Protein AF-A0AAE3M972-F1 (afdb_monomer)

Sequence (191 aa):
MANTITTTNIGIKERNALKKLSSHHALRQIEFINAAIDYFKKTGINPAEEIFSPREEIAKLTKRVDQVVQFIRKNEQSKLNPLLDSLIIISKKIEEQLSEQITINQFNELLVNFNNFFSTIGNNIKNIESQQNVINKSTNTISNTLLDLNSEIKILKKMLVVMYRSHENKHAMSSGFKSEHIQEFNYLISD

Mean predicted aligned error: 16.91 Å

Foldseek 3Di:
DDPPDDDDDDDPVVVVVLVVVCVVVVHDSVRVVVVVVVVCVVVVDDPVDDDDDPVVVVVVVVVVVVVVVVVVVCCCVVPVVVVVVVVVVVVVVVVVVVVPDQDPVNVVVVVVVVVVVVVVVVVVVVVVVVVVVVVVVVVVVVVVVVVVVVLVVQLVVLVVVLVVVQVVCVVPDDDDRDPVSVVVSVVSNVD

Radius of gyration: 68.67 Å; Cα contacts (8 Å, |Δi|>4): 30; chains: 1; bounding box: 109×43×182 Å

Structure (mmCIF, N/CA/C/O backbone):
data_AF-A0AAE3M972-F1
#
_entry.id   AF-A0AAE3M972-F1
#
loop_
_atom_site.group_PDB
_atom_site.id
_atom_site.type_symbol
_atom_site.label_atom_id
_atom_site.label_alt_id
_atom_site.label_comp_id
_atom_site.label_asym_id
_atom_site.label_entity_id
_atom_site.label_seq_id
_atom_site.pdbx_PDB_ins_code
_atom_site.Cartn_x
_atom_site.Cartn_y
_atom_site.Cartn_z
_atom_site.occupancy
_atom_site.B_iso_or_equiv
_atom_site.auth_seq_id
_atom_site.auth_comp_id
_atom_site.auth_asym_id
_atom_site.auth_atom_id
_atom_site.pdbx_PDB_model_num
ATOM 1 N N . MET A 1 1 ? 43.627 -19.659 -90.417 1.00 40.50 1 MET A N 1
ATOM 2 C CA . MET A 1 1 ? 42.929 -19.219 -89.189 1.00 40.50 1 MET A CA 1
ATOM 3 C C . MET A 1 1 ? 42.567 -17.755 -89.381 1.00 40.50 1 MET A C 1
ATOM 5 O O . MET A 1 1 ? 43.468 -16.957 -89.594 1.00 40.50 1 MET A O 1
ATOM 9 N N . ALA A 1 2 ? 41.278 -17.425 -89.481 1.00 43.91 2 ALA A N 1
ATOM 10 C CA . ALA A 1 2 ? 40.834 -16.089 -89.877 1.00 43.91 2 ALA A CA 1
ATOM 11 C C . ALA A 1 2 ? 41.001 -15.087 -88.721 1.00 43.91 2 ALA A C 1
ATOM 13 O O . ALA A 1 2 ? 40.376 -15.241 -87.671 1.00 43.91 2 ALA A O 1
ATOM 14 N N . ASN A 1 3 ? 41.825 -14.054 -88.918 1.00 50.16 3 ASN A N 1
ATOM 15 C CA . ASN A 1 3 ? 41.871 -12.897 -88.025 1.00 50.16 3 ASN A CA 1
ATOM 16 C C . ASN A 1 3 ? 40.543 -12.142 -88.143 1.00 50.16 3 ASN A C 1
ATOM 18 O O . ASN A 1 3 ? 40.343 -11.352 -89.061 1.00 50.16 3 ASN A O 1
ATOM 22 N N . THR A 1 4 ? 39.626 -12.413 -87.218 1.00 61.75 4 THR A N 1
ATOM 23 C CA . THR A 1 4 ? 38.282 -11.820 -87.192 1.00 61.75 4 THR A CA 1
ATOM 24 C C . THR A 1 4 ? 38.351 -10.466 -86.485 1.00 61.75 4 THR A C 1
ATOM 26 O O . THR A 1 4 ? 37.894 -10.307 -85.358 1.00 61.75 4 THR A O 1
ATOM 29 N N . ILE A 1 5 ? 39.024 -9.497 -87.106 1.00 70.81 5 ILE A N 1
ATOM 30 C CA . ILE A 1 5 ? 39.114 -8.122 -86.601 1.00 70.81 5 ILE A CA 1
ATOM 31 C C . ILE A 1 5 ? 38.019 -7.307 -87.286 1.00 70.81 5 ILE A C 1
ATOM 33 O O . ILE A 1 5 ? 37.922 -7.303 -88.509 1.00 70.81 5 ILE A O 1
ATOM 37 N N . THR A 1 6 ? 37.197 -6.622 -86.492 1.00 75.69 6 THR A N 1
ATOM 38 C CA . THR A 1 6 ? 36.128 -5.736 -86.978 1.00 75.69 6 THR A CA 1
ATOM 39 C C . THR A 1 6 ? 36.481 -4.285 -86.656 1.00 75.69 6 THR A C 1
ATOM 41 O O . THR A 1 6 ? 37.063 -4.006 -85.608 1.00 75.69 6 THR A O 1
ATOM 44 N N . THR A 1 7 ? 36.152 -3.355 -87.553 1.00 79.69 7 THR A N 1
ATOM 45 C CA . THR A 1 7 ? 36.351 -1.913 -87.342 1.00 79.69 7 THR A CA 1
ATOM 46 C C . THR A 1 7 ? 35.054 -1.268 -86.862 1.00 79.69 7 THR A C 1
ATOM 48 O O . THR A 1 7 ? 34.016 -1.430 -87.498 1.00 79.69 7 THR A O 1
ATOM 51 N N . THR A 1 8 ? 35.129 -0.500 -85.774 1.00 80.06 8 THR A N 1
ATOM 52 C CA . THR A 1 8 ? 34.001 0.271 -85.232 1.00 80.06 8 THR A CA 1
ATOM 53 C C . THR A 1 8 ? 34.373 1.746 -85.163 1.00 80.06 8 THR A C 1
ATOM 55 O O . THR A 1 8 ? 35.486 2.095 -84.762 1.00 80.06 8 THR A O 1
ATOM 58 N N . ASN A 1 9 ? 33.434 2.619 -85.526 1.00 85.31 9 ASN A N 1
ATOM 59 C CA . ASN A 1 9 ? 33.619 4.062 -85.435 1.00 85.31 9 ASN A CA 1
ATOM 60 C C . ASN A 1 9 ? 33.421 4.530 -83.990 1.00 85.31 9 ASN A C 1
ATOM 62 O O . ASN A 1 9 ? 32.403 4.240 -83.368 1.00 85.31 9 ASN A O 1
ATOM 66 N N . ILE A 1 10 ? 34.395 5.271 -83.467 1.00 85.25 10 ILE A N 1
ATOM 67 C CA . ILE A 1 10 ? 34.373 5.854 -82.123 1.00 85.25 10 ILE A CA 1
ATOM 68 C C . ILE A 1 10 ? 34.601 7.358 -82.274 1.00 85.25 10 ILE A C 1
ATOM 70 O O . ILE A 1 10 ? 35.452 7.781 -83.062 1.00 85.25 10 ILE A O 1
ATOM 74 N N . GLY A 1 11 ? 33.851 8.167 -81.526 1.00 88.06 11 GLY A N 1
ATOM 75 C CA . GLY A 1 11 ? 34.034 9.613 -81.525 1.00 88.06 11 GLY A CA 1
ATOM 76 C C . GLY A 1 11 ? 35.411 10.031 -80.990 1.00 88.06 11 GLY A C 1
ATOM 77 O O . GLY A 1 11 ? 36.102 9.308 -80.266 1.00 88.06 11 GLY A O 1
ATOM 78 N N . ILE A 1 12 ? 35.857 11.224 -81.382 1.00 85.00 12 ILE A N 1
ATOM 79 C CA . ILE A 1 12 ? 37.213 11.710 -81.075 1.00 85.00 12 ILE A CA 1
ATOM 80 C C . ILE A 1 12 ? 37.404 11.915 -79.560 1.00 85.00 12 ILE A C 1
ATOM 82 O O . ILE A 1 12 ? 38.498 11.688 -79.035 1.00 85.00 12 ILE A O 1
ATOM 86 N N . LYS A 1 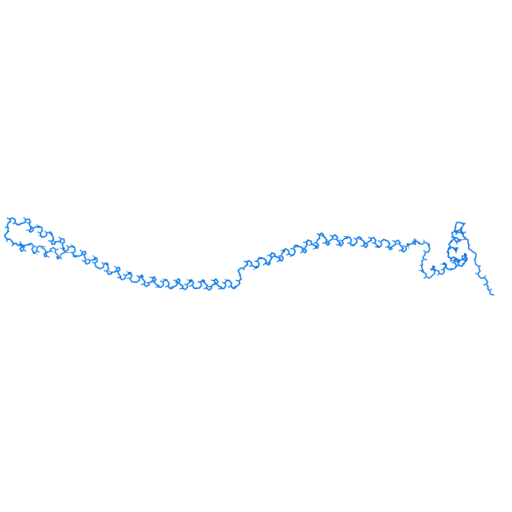13 ? 36.344 12.302 -78.837 1.00 85.56 13 LYS A N 1
ATOM 87 C CA . LYS A 1 13 ? 36.374 12.488 -77.377 1.00 85.56 13 LYS A CA 1
ATOM 88 C C . LYS A 1 13 ? 36.481 11.143 -76.656 1.00 85.56 13 LYS A C 1
ATOM 90 O O . LYS A 1 13 ? 37.306 10.975 -75.757 1.00 85.56 13 LYS A O 1
ATOM 95 N N . GLU A 1 14 ? 35.709 10.171 -77.116 1.00 86.31 14 GLU A N 1
ATOM 96 C CA . GLU A 1 14 ? 35.605 8.817 -76.584 1.00 86.31 14 GLU A CA 1
ATOM 97 C C . GLU A 1 14 ? 36.902 8.038 -76.829 1.00 86.31 14 GLU A C 1
ATOM 99 O O . GLU A 1 14 ? 37.351 7.302 -75.955 1.00 86.31 14 GLU A O 1
ATOM 104 N N . ARG A 1 15 ? 37.594 8.283 -77.951 1.00 86.94 15 ARG A N 1
ATOM 105 C CA . ARG A 1 15 ? 38.934 7.734 -78.219 1.00 86.94 15 ARG A CA 1
ATOM 106 C C . ARG A 1 15 ? 39.960 8.142 -77.155 1.00 86.94 15 ARG A C 1
ATOM 108 O O . ARG A 1 15 ? 40.769 7.317 -76.725 1.00 86.94 15 ARG A O 1
ATOM 115 N N . ASN A 1 16 ? 39.946 9.403 -76.720 1.00 89.44 16 ASN A N 1
ATOM 116 C CA . ASN A 1 16 ? 40.855 9.884 -75.676 1.00 89.44 16 ASN A CA 1
ATOM 117 C C . ASN A 1 16 ? 40.501 9.300 -74.302 1.00 89.44 16 ASN A C 1
ATOM 119 O O . ASN A 1 16 ? 41.403 8.945 -73.541 1.00 89.44 16 ASN A O 1
ATOM 123 N N . ALA A 1 17 ? 39.207 9.166 -73.999 1.00 88.19 17 ALA A N 1
ATOM 124 C CA . ALA A 1 17 ? 38.733 8.511 -72.782 1.00 88.19 17 ALA A CA 1
ATOM 125 C C . ALA A 1 17 ? 39.123 7.025 -72.752 1.00 88.19 17 ALA A C 1
ATOM 127 O O . ALA A 1 17 ? 39.695 6.568 -71.765 1.00 88.19 17 ALA A O 1
ATOM 128 N N . LEU A 1 18 ? 38.928 6.305 -73.862 1.00 89.19 18 LEU A N 1
ATOM 129 C CA . LEU A 1 18 ? 39.338 4.912 -74.024 1.00 89.19 18 LEU A CA 1
ATOM 130 C C . LEU A 1 18 ? 40.840 4.740 -73.793 1.00 89.19 18 LEU A C 1
ATOM 132 O O . LEU A 1 18 ? 41.242 3.846 -73.058 1.00 89.19 18 LEU A O 1
ATOM 136 N N . LYS A 1 19 ? 41.673 5.617 -74.369 1.00 88.81 19 LYS A N 1
ATOM 137 C CA . LYS A 1 19 ? 43.126 5.577 -74.156 1.00 88.81 19 LYS A CA 1
ATOM 138 C C . LYS A 1 19 ? 43.490 5.772 -72.680 1.00 88.81 19 LYS A C 1
ATOM 140 O O . LYS A 1 19 ? 44.359 5.069 -72.180 1.00 88.81 19 LYS A O 1
ATOM 145 N N . LYS A 1 20 ? 42.836 6.705 -71.979 1.00 91.19 20 LYS A N 1
ATOM 146 C CA . LYS A 1 20 ? 43.070 6.931 -70.542 1.00 91.19 20 LYS A CA 1
ATOM 147 C C . LYS A 1 20 ? 42.638 5.729 -69.699 1.00 91.19 20 LYS A C 1
ATOM 149 O O . LYS A 1 20 ? 43.407 5.294 -68.848 1.00 91.19 20 LYS A O 1
ATOM 154 N N . LEU A 1 21 ? 41.449 5.183 -69.954 1.00 89.38 21 LEU A N 1
ATOM 155 C CA . LEU A 1 21 ? 40.905 4.030 -69.232 1.00 89.38 21 LEU A CA 1
ATOM 156 C C . LEU A 1 21 ? 41.740 2.768 -69.466 1.00 89.38 21 LEU A C 1
ATOM 158 O O . LEU A 1 21 ? 42.109 2.095 -68.507 1.00 89.38 21 LEU A O 1
ATOM 162 N N . SER A 1 22 ? 42.119 2.490 -70.717 1.00 89.88 22 SER A N 1
ATOM 163 C CA . SER A 1 22 ? 42.960 1.336 -71.036 1.00 89.88 22 SER A CA 1
ATOM 164 C C . SER A 1 22 ? 44.328 1.452 -70.357 1.00 89.88 22 SER A C 1
ATOM 166 O O . SER A 1 22 ? 44.797 0.490 -69.758 1.00 89.88 22 SER A O 1
ATOM 168 N N . SER A 1 23 ? 44.939 2.644 -70.364 1.00 90.31 23 SER A N 1
ATOM 169 C CA . SER A 1 23 ? 46.200 2.890 -69.656 1.00 90.31 23 SER A CA 1
ATOM 170 C C . SER A 1 23 ? 46.070 2.782 -68.134 1.00 90.31 23 SER A C 1
ATOM 172 O O . SER A 1 23 ? 46.987 2.265 -67.506 1.00 90.31 23 SER A O 1
ATOM 174 N N . HIS A 1 24 ? 44.954 3.216 -67.537 1.00 91.19 24 HIS A N 1
ATOM 175 C CA . HIS A 1 24 ? 44.722 3.098 -66.091 1.00 91.19 24 HIS A CA 1
ATOM 176 C C . HIS A 1 24 ? 44.663 1.637 -65.629 1.00 91.19 24 HIS A C 1
ATOM 178 O O . HIS A 1 24 ? 45.190 1.301 -64.573 1.00 91.19 24 HIS A O 1
ATOM 184 N N . HIS A 1 25 ? 44.076 0.764 -66.449 1.00 88.12 25 HIS A N 1
ATOM 185 C CA . HIS A 1 25 ? 44.006 -0.673 -66.187 1.00 88.12 25 HIS A CA 1
ATOM 186 C C . HIS A 1 25 ? 45.185 -1.468 -66.772 1.00 88.12 25 HIS A C 1
ATOM 188 O O . HIS A 1 25 ? 45.150 -2.693 -66.745 1.00 88.12 25 HIS A O 1
ATOM 194 N N . ALA A 1 26 ? 46.220 -0.794 -67.291 1.00 89.88 26 ALA A N 1
ATOM 195 C CA . ALA A 1 26 ? 47.393 -1.409 -67.920 1.00 89.88 26 ALA A CA 1
ATOM 196 C C . ALA A 1 26 ? 47.068 -2.386 -69.077 1.00 89.88 26 ALA A C 1
ATOM 198 O O . ALA A 1 26 ? 47.771 -3.371 -69.288 1.00 89.88 26 ALA A O 1
ATOM 199 N N . LEU A 1 27 ? 46.018 -2.096 -69.853 1.00 89.31 27 LEU A N 1
ATOM 200 C CA . LEU A 1 27 ? 45.567 -2.890 -71.001 1.00 89.31 27 LEU A CA 1
ATOM 201 C C . LEU A 1 27 ? 45.750 -2.128 -72.319 1.00 89.31 27 LEU A C 1
ATOM 203 O O . LEU A 1 27 ? 45.658 -0.894 -72.374 1.00 89.31 27 LEU A O 1
ATOM 207 N N . ARG A 1 28 ? 45.947 -2.854 -73.429 1.00 88.38 28 ARG A N 1
ATOM 208 C CA . ARG A 1 28 ? 45.836 -2.253 -74.769 1.00 88.38 28 ARG A CA 1
ATOM 209 C C . ARG A 1 28 ? 44.375 -1.893 -75.042 1.00 88.38 28 ARG A C 1
ATOM 211 O O . ARG A 1 28 ? 43.463 -2.543 -74.544 1.00 88.38 28 ARG A O 1
ATOM 218 N N . GLN A 1 29 ? 44.132 -0.885 -75.879 1.00 86.81 29 GLN A N 1
ATOM 219 C CA . GLN A 1 29 ? 42.768 -0.404 -76.166 1.00 86.81 29 GLN A CA 1
ATOM 220 C C . GLN A 1 29 ? 41.830 -1.522 -76.652 1.00 86.81 29 GLN A C 1
ATOM 222 O O . GLN A 1 29 ? 40.681 -1.585 -76.232 1.00 86.81 29 GLN A O 1
ATOM 227 N N . ILE A 1 30 ? 42.341 -2.432 -77.486 1.00 86.56 30 ILE A N 1
ATOM 228 C CA . ILE A 1 30 ? 41.586 -3.584 -78.002 1.00 86.56 30 ILE A CA 1
ATOM 229 C C . ILE A 1 30 ? 41.259 -4.582 -76.880 1.00 86.56 30 ILE A C 1
ATOM 231 O O . ILE A 1 30 ? 40.137 -5.071 -76.798 1.00 86.56 30 ILE A O 1
ATOM 235 N N . GLU A 1 31 ? 42.214 -4.859 -75.990 1.00 87.62 31 GLU A N 1
ATOM 236 C CA . GLU A 1 31 ? 42.023 -5.776 -74.857 1.00 87.62 31 GLU A CA 1
ATOM 237 C C . GLU A 1 31 ? 41.010 -5.219 -73.861 1.00 87.62 31 GLU A C 1
ATOM 239 O O . GLU A 1 31 ? 40.152 -5.952 -73.382 1.00 87.62 31 GLU A O 1
ATOM 244 N N . PHE A 1 32 ? 41.064 -3.910 -73.608 1.00 90.00 32 PHE A N 1
ATOM 245 C CA . PHE A 1 32 ? 40.101 -3.223 -72.758 1.00 90.00 32 PHE A CA 1
ATOM 246 C C . PHE A 1 32 ? 38.681 -3.284 -73.338 1.00 90.00 32 PHE A C 1
ATOM 248 O O . PHE A 1 32 ? 37.744 -3.574 -72.603 1.00 90.00 32 PHE A O 1
ATOM 255 N N . ILE A 1 33 ? 38.512 -3.067 -74.651 1.00 88.44 33 ILE A N 1
ATOM 256 C CA . ILE A 1 33 ? 37.198 -3.173 -75.310 1.00 88.44 33 ILE A CA 1
ATOM 257 C C . ILE A 1 33 ? 36.654 -4.601 -75.207 1.00 88.44 33 ILE A C 1
ATOM 259 O O . ILE A 1 33 ? 35.503 -4.781 -74.820 1.00 88.44 33 ILE A O 1
ATOM 263 N N . ASN A 1 34 ? 37.469 -5.615 -75.507 1.00 88.44 34 ASN A N 1
ATOM 264 C CA . ASN A 1 34 ? 37.034 -7.011 -75.424 1.00 88.44 34 ASN A CA 1
ATOM 265 C C . ASN A 1 34 ? 36.662 -7.400 -73.986 1.00 88.44 34 ASN A C 1
ATOM 267 O O . ASN A 1 34 ? 35.613 -7.999 -73.762 1.00 88.44 34 ASN A O 1
ATOM 271 N N . ALA A 1 35 ? 37.471 -6.988 -73.005 1.00 87.44 35 ALA A N 1
ATOM 272 C CA . ALA A 1 35 ? 37.178 -7.205 -71.594 1.00 87.44 35 ALA A CA 1
ATOM 273 C C . ALA A 1 35 ? 35.904 -6.472 -71.146 1.00 87.44 35 ALA A C 1
ATOM 275 O O . ALA A 1 35 ? 35.138 -7.021 -70.360 1.00 87.44 35 ALA A O 1
ATOM 276 N N . ALA A 1 36 ? 35.642 -5.265 -71.658 1.00 88.38 36 ALA A N 1
ATOM 277 C CA . ALA A 1 36 ? 34.419 -4.519 -71.374 1.00 88.38 36 ALA A CA 1
ATOM 278 C C . ALA A 1 36 ? 33.181 -5.202 -71.976 1.00 88.38 36 ALA A C 1
ATOM 280 O O . ALA A 1 36 ? 32.165 -5.325 -71.297 1.00 88.38 36 ALA A O 1
ATOM 281 N N . ILE A 1 37 ? 33.267 -5.703 -73.213 1.00 86.31 37 ILE A N 1
ATOM 282 C CA . ILE A 1 37 ? 32.188 -6.480 -73.845 1.00 86.31 37 ILE A CA 1
ATOM 283 C C . ILE A 1 37 ? 31.880 -7.728 -73.011 1.00 86.31 37 ILE A C 1
ATOM 285 O O . ILE A 1 37 ? 30.720 -7.977 -72.681 1.00 86.31 37 ILE A O 1
ATOM 289 N N . ASP A 1 38 ? 32.909 -8.477 -72.610 1.00 87.56 38 ASP A N 1
ATOM 290 C CA . ASP A 1 38 ? 32.745 -9.646 -71.744 1.00 87.56 38 ASP A CA 1
ATOM 291 C C . ASP A 1 38 ? 32.197 -9.271 -70.363 1.00 87.56 38 ASP A C 1
ATOM 293 O O . ASP A 1 38 ? 31.378 -10.003 -69.804 1.00 87.56 38 ASP A O 1
ATOM 297 N N . TYR A 1 39 ? 32.611 -8.130 -69.810 1.00 88.94 39 TYR A N 1
ATOM 298 C CA . TYR A 1 39 ? 32.120 -7.615 -68.537 1.00 88.94 39 TYR A CA 1
ATOM 299 C C . TYR A 1 39 ? 30.626 -7.294 -68.604 1.00 88.94 39 TYR A C 1
ATOM 301 O O . TYR A 1 39 ? 29.874 -7.778 -67.761 1.00 88.94 39 TYR A O 1
ATOM 309 N N . PHE A 1 40 ? 30.161 -6.557 -69.616 1.00 86.88 40 PHE A N 1
ATOM 310 C CA . PHE A 1 40 ? 28.733 -6.259 -69.778 1.00 86.88 40 PHE A CA 1
ATOM 311 C C . PHE A 1 40 ? 27.920 -7.519 -70.082 1.00 86.88 40 PHE A C 1
ATOM 313 O O . PHE A 1 40 ? 26.840 -7.700 -69.527 1.00 86.88 40 PHE A O 1
ATOM 320 N N . LYS A 1 41 ? 28.469 -8.454 -70.869 1.00 84.31 41 LYS A N 1
ATOM 321 C CA . LYS A 1 41 ? 27.825 -9.747 -71.136 1.00 84.31 41 LYS A CA 1
ATOM 322 C C . LYS A 1 41 ? 27.666 -10.597 -69.872 1.00 84.31 41 LYS A C 1
ATOM 324 O O . LYS A 1 41 ? 26.658 -11.280 -69.728 1.00 84.31 41 LYS A O 1
ATOM 329 N N . LYS A 1 42 ? 28.650 -10.574 -68.966 1.00 86.12 42 LYS A N 1
ATOM 330 C CA . LYS A 1 42 ? 28.619 -11.330 -67.700 1.00 86.12 42 LYS A CA 1
ATOM 331 C C . LYS A 1 42 ? 27.791 -10.649 -66.615 1.00 86.12 42 LYS A C 1
ATOM 333 O O . LYS A 1 42 ? 27.140 -11.340 -65.842 1.00 86.12 42 LYS A O 1
ATOM 338 N N . THR A 1 43 ? 27.846 -9.323 -66.528 1.00 82.88 43 THR A N 1
ATOM 339 C CA . THR A 1 43 ? 27.149 -8.555 -65.483 1.00 82.88 43 THR A CA 1
ATOM 340 C C . THR A 1 43 ? 25.704 -8.229 -65.847 1.00 82.88 43 THR A C 1
ATOM 342 O O . THR A 1 43 ? 24.920 -7.932 -64.952 1.00 82.88 43 THR A O 1
ATOM 345 N N . GLY A 1 44 ? 25.337 -8.287 -67.133 1.00 78.62 44 GLY A N 1
ATOM 346 C CA . GLY A 1 44 ? 23.994 -7.952 -67.612 1.00 78.62 44 GLY A CA 1
ATOM 347 C C . GLY A 1 44 ? 23.650 -6.462 -67.507 1.00 78.62 44 GLY A C 1
ATOM 348 O O . GLY A 1 44 ? 22.496 -6.096 -67.702 1.00 78.62 44 GLY A O 1
ATOM 349 N N . ILE A 1 45 ? 24.629 -5.606 -67.189 1.00 81.50 45 ILE A N 1
ATOM 350 C CA . ILE A 1 45 ? 24.435 -4.160 -67.044 1.00 81.50 45 ILE A CA 1
ATOM 351 C C . ILE A 1 45 ? 24.277 -3.531 -68.429 1.00 81.50 45 ILE A C 1
ATOM 353 O O . ILE A 1 45 ? 25.128 -3.718 -69.302 1.00 81.50 45 ILE A O 1
ATOM 357 N N . ASN A 1 46 ? 23.217 -2.742 -68.607 1.00 80.06 46 ASN A N 1
ATOM 358 C CA . ASN A 1 46 ? 22.997 -1.955 -69.812 1.00 80.06 46 ASN A CA 1
ATOM 359 C C . ASN A 1 46 ? 23.815 -0.648 -69.749 1.00 80.06 46 ASN A C 1
ATOM 361 O O . ASN A 1 46 ? 23.518 0.211 -68.920 1.00 80.06 46 ASN A O 1
ATOM 365 N N . PRO A 1 47 ? 24.822 -0.441 -70.619 1.00 76.94 47 PRO A N 1
ATOM 366 C CA . PRO A 1 47 ? 25.644 0.770 -70.600 1.00 76.94 47 PRO A CA 1
ATOM 367 C C . PRO A 1 47 ? 24.889 2.044 -71.024 1.00 76.94 47 PRO A C 1
ATOM 369 O O . PRO A 1 47 ? 25.442 3.134 -70.900 1.00 76.94 47 PRO A O 1
ATOM 372 N N . ALA A 1 48 ? 23.663 1.922 -71.549 1.00 76.06 48 ALA A N 1
ATOM 373 C CA . ALA A 1 48 ? 22.796 3.054 -71.882 1.00 76.06 48 ALA A CA 1
ATOM 374 C C . ALA A 1 48 ? 21.893 3.503 -70.714 1.00 76.06 48 ALA A C 1
ATOM 376 O O . ALA A 1 48 ? 21.261 4.553 -70.815 1.00 76.06 48 ALA A O 1
ATOM 377 N N . GLU A 1 49 ? 21.813 2.725 -69.630 1.00 75.81 49 GLU A N 1
ATOM 378 C CA . GLU A 1 49 ? 21.050 3.069 -68.424 1.00 75.81 49 GLU A CA 1
ATOM 379 C C . GLU A 1 49 ? 21.913 3.841 -67.418 1.00 75.81 49 GLU A C 1
ATOM 381 O O . GLU A 1 49 ? 23.142 3.751 -67.419 1.00 75.81 49 GLU A O 1
ATOM 386 N N . GLU A 1 50 ? 21.268 4.625 -66.552 1.00 69.81 50 GLU A N 1
ATOM 387 C CA . GLU A 1 50 ? 21.958 5.361 -65.492 1.00 69.81 50 GLU A CA 1
ATOM 388 C C . GLU A 1 50 ? 22.623 4.376 -64.518 1.00 69.81 50 GLU A C 1
ATOM 390 O O . GLU A 1 50 ? 21.960 3.631 -63.794 1.00 69.81 50 GLU A O 1
ATOM 395 N N . ILE A 1 51 ? 23.958 4.348 -64.513 1.00 67.25 51 ILE A N 1
ATOM 396 C CA . ILE A 1 51 ? 24.726 3.459 -63.639 1.00 67.25 51 ILE A CA 1
ATOM 397 C C . ILE A 1 51 ? 24.799 4.093 -62.248 1.00 67.25 51 ILE A C 1
ATOM 399 O O . ILE A 1 51 ? 25.600 4.998 -62.005 1.00 67.25 51 ILE A O 1
ATOM 403 N N . PHE A 1 52 ? 23.995 3.589 -61.312 1.00 67.19 52 PHE A N 1
ATOM 404 C CA . PHE A 1 52 ? 24.099 3.970 -59.905 1.00 67.19 52 PHE A CA 1
ATOM 405 C C . PHE A 1 52 ? 25.393 3.417 -59.299 1.00 67.19 52 PHE A C 1
ATOM 407 O O . PHE A 1 52 ? 25.651 2.212 -59.315 1.00 67.19 52 PHE A O 1
ATOM 414 N N . SER A 1 53 ? 26.221 4.301 -58.739 1.00 76.88 53 SER A N 1
ATOM 415 C CA . SER A 1 53 ? 27.450 3.894 -58.060 1.00 76.88 53 SER A CA 1
ATOM 416 C C . SER A 1 53 ? 27.109 3.147 -56.764 1.00 76.88 53 SER A C 1
ATOM 418 O O . SER A 1 53 ? 26.447 3.727 -55.896 1.00 76.88 53 SER A O 1
ATOM 420 N N . PRO A 1 54 ? 27.612 1.914 -56.543 1.00 78.44 54 PRO A N 1
ATOM 421 C CA . PRO A 1 54 ? 27.399 1.187 -55.288 1.00 78.44 54 PRO A CA 1
ATOM 422 C C . PRO A 1 54 ? 27.783 2.002 -54.047 1.00 78.44 54 PRO A C 1
ATOM 424 O O . PRO A 1 54 ? 27.159 1.891 -52.995 1.00 78.44 54 PRO A O 1
ATOM 427 N N . ARG A 1 55 ? 28.785 2.880 -54.178 1.00 81.56 55 ARG A N 1
ATOM 428 C CA . ARG A 1 55 ? 29.224 3.782 -53.109 1.00 81.56 55 ARG A CA 1
ATOM 429 C C . ARG A 1 55 ? 28.144 4.791 -52.711 1.00 81.56 55 ARG A C 1
ATOM 431 O O . ARG A 1 55 ? 28.007 5.086 -51.526 1.00 81.56 55 ARG A O 1
ATOM 438 N N . GLU A 1 56 ? 27.402 5.329 -53.674 1.00 84.69 56 GLU A N 1
ATOM 439 C CA . GLU A 1 56 ? 26.339 6.304 -53.409 1.00 84.69 56 GLU A CA 1
ATOM 440 C C . GLU A 1 56 ? 25.119 5.646 -52.771 1.00 84.69 56 GLU A C 1
ATOM 442 O O . GLU A 1 56 ? 24.557 6.191 -51.822 1.00 84.69 56 GLU A O 1
ATOM 447 N N . GLU A 1 57 ? 24.747 4.449 -53.224 1.00 85.56 57 GLU A N 1
ATOM 448 C CA . GLU A 1 57 ? 23.652 3.684 -52.622 1.00 85.56 57 GLU A CA 1
ATOM 449 C C . GLU A 1 57 ? 23.976 3.256 -51.184 1.00 85.56 57 GLU A C 1
ATOM 451 O O . GLU A 1 57 ? 23.144 3.420 -50.289 1.00 85.56 57 GLU A O 1
ATOM 456 N N . ILE A 1 58 ? 25.216 2.829 -50.913 1.00 90.62 58 ILE A N 1
ATOM 457 C CA . ILE A 1 58 ? 25.680 2.564 -49.543 1.00 90.62 58 ILE A CA 1
ATOM 458 C C . ILE A 1 58 ? 25.625 3.842 -48.697 1.00 90.62 58 ILE A C 1
ATOM 460 O O . ILE A 1 58 ? 25.143 3.804 -47.568 1.00 90.62 58 ILE A O 1
ATOM 464 N N . ALA A 1 59 ? 26.045 4.994 -49.229 1.00 90.31 59 ALA A N 1
ATOM 465 C CA . ALA A 1 59 ? 25.985 6.259 -48.494 1.00 90.31 59 ALA A CA 1
ATOM 466 C C . ALA A 1 59 ? 24.540 6.685 -48.166 1.00 90.31 59 ALA A C 1
ATOM 468 O O . ALA A 1 59 ? 24.261 7.135 -47.049 1.00 90.31 59 ALA A O 1
ATOM 469 N N . LYS A 1 60 ? 23.601 6.511 -49.106 1.00 90.88 60 LYS A N 1
ATOM 470 C CA . LYS A 1 60 ? 22.166 6.744 -48.869 1.00 90.88 60 LYS A CA 1
ATOM 471 C C . LYS A 1 60 ? 21.625 5.800 -47.797 1.00 90.88 60 LYS A C 1
ATOM 473 O O . LYS A 1 60 ? 20.879 6.247 -46.924 1.00 90.88 60 LYS A O 1
ATOM 478 N N . LEU A 1 61 ? 22.007 4.523 -47.842 1.00 92.81 61 LEU A N 1
ATOM 479 C CA . LEU A 1 61 ? 21.608 3.531 -46.847 1.00 92.81 61 LEU A CA 1
ATOM 480 C C . LEU A 1 61 ? 22.125 3.901 -45.454 1.00 92.81 61 LEU A C 1
ATOM 482 O O . LEU A 1 61 ? 21.330 3.953 -44.519 1.00 92.81 61 LEU A O 1
ATOM 486 N N . THR A 1 62 ? 23.407 4.246 -45.321 1.00 92.75 62 THR A N 1
ATOM 487 C CA . THR A 1 62 ? 24.003 4.687 -44.050 1.00 92.75 62 THR A CA 1
ATOM 488 C C . THR A 1 62 ? 23.245 5.876 -43.464 1.00 92.75 62 THR A C 1
ATOM 490 O O . THR A 1 62 ? 22.866 5.848 -42.297 1.00 92.75 62 THR A O 1
ATOM 493 N N . LYS A 1 63 ? 22.907 6.879 -44.285 1.00 95.38 63 LYS A N 1
ATOM 494 C CA . LYS A 1 63 ? 22.123 8.037 -43.828 1.00 95.38 63 LYS A CA 1
ATOM 495 C C . LYS A 1 63 ? 20.735 7.641 -43.312 1.00 95.38 63 LYS A C 1
ATOM 497 O O . LYS A 1 63 ? 20.262 8.210 -42.330 1.00 95.38 63 LYS A O 1
ATOM 502 N N . ARG A 1 64 ? 20.069 6.678 -43.958 1.00 95.56 64 ARG A N 1
ATOM 503 C CA . ARG A 1 64 ? 18.774 6.155 -43.486 1.00 95.56 64 ARG A CA 1
ATOM 504 C C . ARG A 1 64 ? 18.927 5.401 -42.166 1.00 95.56 64 ARG A C 1
ATOM 506 O O . ARG A 1 64 ? 18.105 5.588 -41.276 1.00 95.56 64 ARG A O 1
ATOM 513 N N . VAL A 1 65 ? 19.981 4.599 -42.017 1.00 96.69 65 VAL A N 1
ATOM 514 C CA . VAL A 1 65 ? 20.281 3.895 -40.760 1.00 96.69 65 VAL A CA 1
ATOM 515 C C . VAL A 1 65 ? 20.517 4.894 -39.627 1.00 96.69 65 VAL A C 1
ATOM 517 O O . VAL A 1 65 ? 19.909 4.755 -38.568 1.00 96.69 65 VAL A O 1
ATOM 520 N N . ASP A 1 66 ? 21.290 5.955 -39.861 1.00 97.44 66 ASP A N 1
ATOM 521 C CA . ASP A 1 66 ? 21.521 7.005 -38.863 1.00 97.44 66 ASP A CA 1
ATOM 522 C C . ASP A 1 66 ? 20.220 7.689 -38.426 1.00 97.44 66 ASP A C 1
ATOM 524 O O . ASP A 1 66 ? 20.008 7.935 -37.237 1.00 97.44 66 ASP A O 1
ATOM 528 N N . GLN A 1 67 ? 19.316 7.963 -39.370 1.00 97.06 67 GLN A N 1
ATOM 529 C CA . GLN A 1 67 ? 17.998 8.525 -39.063 1.00 97.06 67 GLN A CA 1
ATOM 530 C C . GLN A 1 67 ? 17.159 7.579 -38.197 1.00 97.06 67 GLN A C 1
ATOM 532 O O . GLN A 1 67 ? 16.528 8.028 -37.239 1.00 97.06 67 GLN A O 1
ATOM 537 N N . VAL A 1 68 ? 17.174 6.276 -38.491 1.00 96.88 68 VAL A N 1
ATOM 538 C CA . VAL A 1 68 ? 16.474 5.264 -37.685 1.00 96.88 68 VAL A CA 1
ATOM 539 C C . VAL A 1 68 ? 17.061 5.193 -36.276 1.00 96.88 68 VAL A C 1
ATOM 541 O O . VAL A 1 68 ? 16.310 5.210 -35.302 1.00 96.88 68 VAL A O 1
ATOM 544 N N . VAL A 1 69 ? 18.387 5.195 -36.137 1.00 96.56 69 VAL A N 1
ATOM 545 C CA . VAL A 1 69 ? 19.052 5.195 -34.824 1.00 96.56 69 VAL A CA 1
ATOM 546 C C . VAL A 1 69 ? 18.690 6.450 -34.025 1.00 96.56 69 VAL A C 1
ATOM 548 O O . VAL A 1 69 ? 18.365 6.354 -32.841 1.00 96.56 69 VAL A O 1
ATOM 551 N N . GLN A 1 70 ? 18.686 7.626 -34.658 1.00 97.38 70 GLN A N 1
ATOM 552 C CA . GLN A 1 70 ? 18.252 8.868 -34.009 1.00 97.38 70 GLN A CA 1
ATOM 553 C C . GLN A 1 70 ? 16.784 8.809 -33.579 1.00 97.38 70 GLN A C 1
ATOM 555 O O . GLN A 1 70 ? 16.447 9.241 -32.477 1.00 97.38 70 GLN A O 1
ATOM 560 N N . PHE A 1 71 ? 15.910 8.246 -34.416 1.00 96.25 71 PHE A N 1
ATOM 561 C CA . PHE A 1 71 ? 14.503 8.057 -34.082 1.00 96.25 71 PHE A CA 1
ATOM 562 C C . PHE A 1 71 ? 14.319 7.132 -32.873 1.00 96.25 71 PHE A C 1
ATOM 564 O O . PHE A 1 71 ? 13.548 7.463 -31.970 1.00 96.25 71 PHE A O 1
ATOM 571 N N . ILE A 1 72 ? 15.040 6.008 -32.821 1.00 95.06 72 ILE A N 1
ATOM 572 C CA . ILE A 1 72 ? 14.994 5.070 -31.690 1.00 95.06 72 ILE A CA 1
ATOM 573 C C . ILE A 1 72 ? 15.438 5.776 -30.409 1.00 95.06 72 ILE A C 1
ATOM 575 O O . ILE A 1 72 ? 14.667 5.817 -29.453 1.00 95.06 72 ILE A O 1
ATOM 579 N N . ARG A 1 73 ? 16.607 6.430 -30.420 1.00 95.50 73 ARG A N 1
ATOM 580 C CA . ARG A 1 73 ? 17.125 7.174 -29.257 1.00 95.50 73 ARG A CA 1
ATOM 581 C C . ARG A 1 73 ? 16.152 8.246 -28.775 1.00 95.50 73 ARG A C 1
ATOM 583 O O . ARG A 1 73 ? 15.939 8.399 -27.576 1.00 95.50 73 ARG A O 1
ATOM 590 N N . LYS A 1 74 ? 15.522 8.974 -29.702 1.00 96.81 74 LYS A N 1
ATOM 591 C CA . LYS A 1 74 ? 14.524 9.989 -29.354 1.00 96.81 74 LYS A CA 1
ATOM 592 C C . LYS A 1 74 ? 13.302 9.370 -28.677 1.00 96.81 74 LYS A C 1
ATOM 594 O O . LYS A 1 74 ? 12.818 9.935 -27.702 1.00 96.81 74 LYS A O 1
ATOM 599 N N . ASN A 1 75 ? 12.782 8.244 -29.167 1.00 94.38 75 ASN A N 1
ATOM 600 C CA . ASN A 1 75 ? 11.634 7.580 -28.534 1.00 94.38 75 ASN A CA 1
ATOM 601 C C . ASN A 1 75 ? 12.003 6.950 -27.188 1.00 94.38 75 ASN A C 1
ATOM 603 O O . ASN A 1 75 ? 11.207 7.017 -26.256 1.00 94.38 75 ASN A O 1
ATOM 607 N N . GLU A 1 76 ? 13.205 6.395 -27.067 1.00 91.69 76 GLU A N 1
ATOM 608 C CA . GLU A 1 76 ? 13.727 5.887 -25.802 1.00 91.69 76 GLU A CA 1
ATOM 609 C C . GLU A 1 76 ? 13.751 7.000 -24.745 1.00 91.69 76 GLU A C 1
ATOM 611 O O . GLU A 1 76 ? 13.115 6.882 -23.702 1.00 91.69 76 GLU A O 1
ATOM 616 N N . GLN A 1 77 ? 14.362 8.142 -25.065 1.00 94.44 77 GLN A N 1
ATOM 617 C CA . GLN A 1 77 ? 14.481 9.270 -24.137 1.00 94.44 77 GLN A CA 1
ATOM 618 C C . GLN A 1 77 ? 13.155 9.985 -23.855 1.00 94.44 77 GLN A C 1
ATOM 620 O O . GLN A 1 77 ? 12.915 10.400 -22.728 1.00 94.44 77 GLN A O 1
ATOM 625 N N . SER A 1 78 ? 12.297 10.169 -24.864 1.00 92.12 78 SER A N 1
ATOM 626 C CA . SER A 1 78 ? 11.060 10.956 -24.708 1.00 92.12 78 SER A CA 1
ATOM 627 C C . SER A 1 78 ? 9.858 10.150 -24.226 1.00 92.12 78 SER A C 1
ATOM 629 O O . SER A 1 78 ? 8.895 10.748 -23.751 1.00 92.12 78 SER A O 1
ATOM 631 N N . LYS A 1 79 ? 9.874 8.819 -24.373 1.00 88.25 79 LYS A N 1
ATOM 632 C CA . LYS A 1 79 ? 8.727 7.963 -24.038 1.00 88.25 79 LYS A CA 1
ATOM 633 C C . LYS A 1 79 ? 9.110 6.808 -23.131 1.00 88.25 79 LYS A C 1
ATOM 635 O O . LYS A 1 79 ? 8.506 6.669 -22.075 1.00 88.25 79 LYS A O 1
ATOM 640 N N . LEU A 1 80 ? 10.081 5.986 -23.531 1.00 88.56 80 LEU A N 1
ATOM 641 C CA . LEU A 1 80 ? 10.359 4.734 -22.824 1.00 88.56 80 LEU A CA 1
ATOM 642 C C . LEU A 1 80 ? 10.952 4.976 -21.431 1.00 88.56 80 LEU A C 1
ATOM 644 O O . LEU A 1 80 ? 10.439 4.424 -20.464 1.00 88.56 80 LEU A O 1
ATOM 648 N N . ASN A 1 81 ? 11.969 5.834 -21.320 1.00 92.56 81 ASN A N 1
ATOM 649 C CA . ASN A 1 81 ? 12.607 6.148 -20.041 1.00 92.56 81 ASN A CA 1
ATOM 650 C C . ASN A 1 81 ? 11.627 6.825 -19.064 1.00 92.56 81 ASN A C 1
ATOM 652 O O . ASN A 1 81 ? 11.458 6.304 -17.966 1.00 92.56 81 ASN A O 1
ATOM 656 N N . PRO A 1 82 ? 10.872 7.875 -19.456 1.00 95.25 82 PRO A N 1
ATOM 657 C CA . PRO A 1 82 ? 9.851 8.453 -18.581 1.00 95.25 82 PRO A CA 1
ATOM 658 C C . P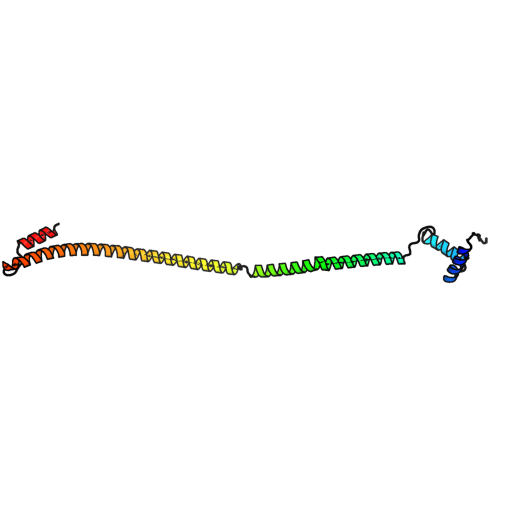RO A 1 82 ? 8.762 7.462 -18.151 1.00 95.25 82 PRO A C 1
ATOM 660 O O . PRO A 1 82 ? 8.243 7.554 -17.037 1.00 95.25 82 PRO A O 1
ATOM 663 N N . LEU A 1 83 ? 8.392 6.517 -19.024 1.00 93.81 83 LEU A N 1
ATOM 664 C CA . LEU A 1 83 ? 7.429 5.468 -18.689 1.00 93.81 83 LEU A CA 1
ATOM 665 C C . LEU A 1 83 ? 8.011 4.519 -17.640 1.00 93.81 83 LEU A C 1
ATOM 667 O O . LEU A 1 83 ? 7.331 4.221 -16.661 1.00 93.81 83 LEU A O 1
ATOM 671 N N . LEU A 1 84 ? 9.262 4.089 -17.813 1.00 93.56 84 LEU A N 1
ATOM 672 C CA . LEU A 1 84 ? 9.961 3.258 -16.837 1.00 93.56 84 LEU A CA 1
ATOM 673 C C . LEU A 1 84 ? 10.065 3.963 -15.477 1.00 93.56 84 LEU A C 1
ATOM 675 O O . LEU A 1 84 ? 9.720 3.365 -14.461 1.00 93.56 84 LEU A O 1
ATOM 679 N N 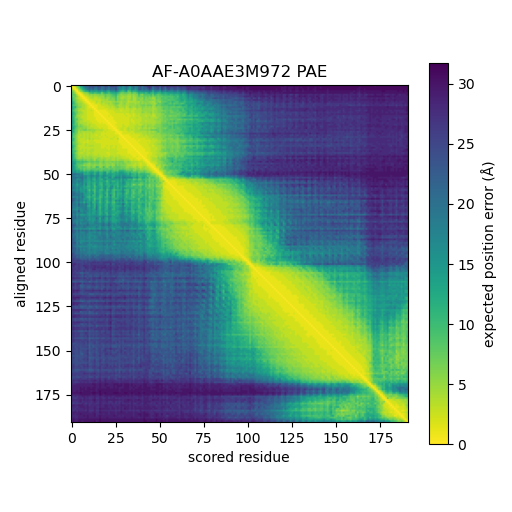. ASP A 1 85 ? 10.439 5.242 -15.460 1.00 94.94 85 ASP A N 1
ATOM 680 C CA . ASP A 1 85 ? 10.505 6.044 -14.233 1.00 94.94 85 ASP A CA 1
ATOM 681 C C . ASP A 1 85 ? 9.131 6.140 -13.556 1.00 94.94 85 ASP A C 1
ATOM 683 O O . ASP A 1 85 ? 8.997 5.931 -12.348 1.00 94.94 85 ASP A O 1
ATOM 687 N N . SER A 1 86 ? 8.080 6.388 -14.343 1.00 94.62 86 SER A N 1
ATOM 688 C CA . SER A 1 86 ? 6.700 6.430 -13.846 1.00 94.62 86 SER A CA 1
ATOM 689 C C . SER A 1 86 ? 6.270 5.086 -13.258 1.00 94.62 86 SER A C 1
ATOM 691 O O . SER A 1 86 ? 5.624 5.053 -12.212 1.00 94.62 86 SER A O 1
ATOM 693 N N . LEU A 1 87 ? 6.644 3.975 -13.897 1.00 93.88 87 LEU A N 1
ATOM 694 C CA . LEU A 1 87 ? 6.342 2.627 -13.422 1.00 93.88 87 LEU A CA 1
ATOM 695 C C . LEU A 1 87 ? 7.046 2.329 -12.094 1.00 93.88 87 LEU A C 1
ATOM 697 O O . LEU A 1 87 ? 6.415 1.798 -11.184 1.00 93.88 87 LEU A O 1
ATOM 701 N N . ILE A 1 88 ? 8.316 2.716 -11.958 1.00 94.38 88 ILE A N 1
ATOM 702 C CA . ILE A 1 88 ? 9.072 2.578 -10.707 1.00 94.38 88 ILE A CA 1
ATOM 703 C C . ILE A 1 88 ? 8.392 3.376 -9.587 1.00 94.38 88 ILE A C 1
ATOM 705 O O . ILE A 1 88 ? 8.187 2.851 -8.492 1.00 94.38 88 ILE A O 1
ATOM 709 N N . ILE A 1 89 ? 7.978 4.617 -9.864 1.00 95.31 89 ILE A N 1
ATOM 710 C CA . ILE A 1 89 ? 7.251 5.453 -8.896 1.00 95.31 89 ILE A CA 1
ATOM 711 C C . ILE A 1 89 ? 5.925 4.798 -8.492 1.00 95.31 89 ILE A C 1
ATOM 713 O O . ILE A 1 89 ? 5.591 4.784 -7.309 1.00 95.31 89 ILE A O 1
ATOM 717 N N . ILE A 1 90 ? 5.166 4.257 -9.450 1.00 93.12 90 ILE A N 1
ATOM 718 C CA . ILE A 1 90 ? 3.902 3.562 -9.172 1.00 93.12 90 ILE A CA 1
ATOM 719 C C . ILE A 1 90 ? 4.147 2.324 -8.306 1.00 93.12 90 ILE A C 1
ATOM 721 O O . ILE A 1 90 ? 3.447 2.150 -7.315 1.00 93.12 90 ILE A O 1
ATOM 725 N N . SER A 1 91 ? 5.149 1.503 -8.631 1.00 92.81 91 SER A N 1
ATOM 726 C CA . SER A 1 91 ? 5.502 0.316 -7.842 1.00 92.81 91 SER A CA 1
ATOM 727 C C . SER A 1 91 ? 5.815 0.690 -6.398 1.00 92.81 9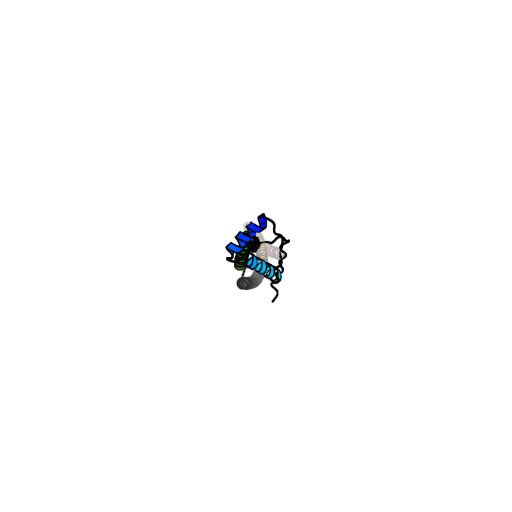1 SER A C 1
ATOM 729 O O . SER A 1 91 ? 5.240 0.120 -5.475 1.00 92.81 91 SER A O 1
ATOM 731 N N . LYS A 1 92 ? 6.648 1.718 -6.199 1.00 92.56 92 LYS A N 1
ATOM 732 C CA . LYS A 1 92 ? 7.001 2.200 -4.864 1.00 92.56 92 LYS A CA 1
ATOM 733 C C . LYS A 1 92 ? 5.781 2.715 -4.097 1.00 92.56 92 LYS A C 1
ATOM 735 O O . LYS A 1 92 ? 5.612 2.387 -2.930 1.00 92.56 92 LYS A O 1
ATOM 740 N N . LYS A 1 93 ? 4.901 3.478 -4.755 1.00 91.38 93 LYS A N 1
ATOM 741 C CA . LYS A 1 93 ? 3.650 3.948 -4.140 1.00 91.38 93 LYS A CA 1
ATOM 742 C C . LYS A 1 93 ? 2.734 2.796 -3.742 1.00 91.38 93 LYS A C 1
ATOM 744 O O . LYS A 1 93 ? 2.110 2.874 -2.693 1.00 91.38 93 LYS A O 1
ATOM 749 N N . ILE A 1 94 ? 2.642 1.746 -4.559 1.00 88.31 94 ILE A N 1
ATOM 750 C CA . ILE A 1 94 ? 1.857 0.550 -4.231 1.00 88.31 94 ILE A CA 1
ATOM 751 C C . ILE A 1 94 ? 2.451 -0.156 -3.009 1.00 88.31 94 ILE A C 1
ATOM 753 O O . ILE A 1 94 ? 1.700 -0.530 -2.116 1.00 88.31 94 ILE A O 1
ATOM 757 N N . GLU A 1 95 ? 3.774 -0.316 -2.944 1.00 86.50 95 GLU A N 1
ATOM 758 C CA . GLU A 1 95 ? 4.452 -0.917 -1.788 1.00 86.50 95 GLU A CA 1
ATOM 759 C C . GLU A 1 95 ? 4.235 -0.102 -0.508 1.00 86.50 95 GLU A C 1
ATOM 761 O O . GLU A 1 95 ? 3.851 -0.669 0.514 1.00 86.50 95 GLU A O 1
ATOM 766 N N . GLU A 1 96 ? 4.404 1.222 -0.574 1.00 88.19 96 GLU A N 1
ATOM 767 C CA . GLU A 1 96 ? 4.125 2.138 0.538 1.00 88.19 96 GLU A CA 1
ATOM 768 C C . GLU A 1 96 ? 2.657 2.009 0.984 1.00 88.19 96 GLU A C 1
ATOM 770 O O . GLU A 1 96 ? 2.390 1.703 2.146 1.00 88.19 96 GLU A O 1
ATOM 775 N N . GLN A 1 97 ? 1.700 2.110 0.056 1.00 84.62 97 GLN A N 1
ATOM 776 C CA . GLN A 1 97 ? 0.272 1.985 0.367 1.00 84.62 97 GLN A CA 1
ATOM 777 C C . GLN A 1 97 ? -0.110 0.615 0.932 1.00 84.62 97 GLN A C 1
ATOM 779 O O . GLN A 1 97 ? -0.976 0.539 1.798 1.00 84.62 97 GLN A O 1
ATOM 784 N N . LEU A 1 98 ? 0.494 -0.471 0.450 1.00 80.25 98 LEU A N 1
ATOM 785 C CA . LEU A 1 98 ? 0.239 -1.814 0.964 1.00 80.25 98 LEU A CA 1
ATOM 786 C C . LEU A 1 98 ? 0.854 -2.003 2.357 1.00 80.25 98 LEU A C 1
ATOM 788 O O . LEU A 1 98 ? 0.273 -2.696 3.187 1.00 80.25 98 LEU A O 1
ATOM 792 N N . SER A 1 99 ? 1.994 -1.364 2.630 1.00 77.25 99 SER A N 1
ATOM 793 C CA . SER A 1 99 ? 2.636 -1.389 3.949 1.00 77.25 99 SER A CA 1
ATOM 794 C C . SER A 1 99 ? 1.879 -0.579 5.010 1.00 77.25 99 SER A C 1
ATOM 796 O O . SER A 1 99 ? 1.919 -0.927 6.187 1.00 77.25 99 SER A O 1
ATOM 798 N N . GLU A 1 100 ? 1.156 0.466 4.598 1.00 75.56 100 GLU A N 1
ATOM 799 C CA . GLU A 1 100 ? 0.296 1.276 5.471 1.00 75.56 100 GLU A CA 1
ATOM 800 C C . GLU A 1 100 ? -1.063 0.618 5.762 1.00 75.56 100 GLU A C 1
ATOM 802 O O . GLU A 1 100 ? -1.795 1.058 6.652 1.00 75.56 100 GLU A O 1
ATOM 807 N N . GLN A 1 101 ? -1.429 -0.437 5.030 1.00 76.81 101 GLN A N 1
ATOM 808 C CA . GLN A 1 101 ? -2.673 -1.157 5.277 1.00 76.81 101 GLN A CA 1
ATOM 809 C C . GLN A 1 101 ? -2.583 -2.001 6.550 1.00 76.81 101 GLN A C 1
ATOM 811 O O . GLN A 1 101 ? -1.573 -2.645 6.838 1.00 76.81 101 GLN A O 1
ATOM 816 N N . ILE A 1 102 ? -3.697 -2.050 7.288 1.00 72.12 102 ILE A N 1
ATOM 817 C CA . ILE A 1 102 ? -3.874 -2.995 8.391 1.00 72.12 102 ILE A CA 1
ATOM 818 C C . ILE A 1 102 ? -3.659 -4.405 7.839 1.00 72.12 102 ILE A C 1
ATOM 820 O O . ILE A 1 102 ? -4.413 -4.890 6.994 1.00 72.12 102 ILE A O 1
ATOM 824 N N . THR A 1 103 ? -2.621 -5.071 8.333 1.00 81.94 103 THR A N 1
ATOM 825 C CA . THR A 1 103 ? -2.361 -6.468 7.993 1.00 81.94 103 THR A CA 1
ATOM 826 C C . THR A 1 103 ? -3.481 -7.334 8.568 1.00 81.94 103 THR A C 1
ATOM 828 O O . THR A 1 103 ? -4.019 -7.045 9.637 1.00 81.94 103 THR A O 1
ATOM 831 N N . ILE A 1 104 ? -3.791 -8.456 7.914 1.00 81.12 104 ILE A N 1
ATOM 832 C CA . ILE A 1 104 ? -4.783 -9.437 8.395 1.00 81.12 104 ILE A CA 1
ATOM 833 C C . ILE A 1 104 ? -4.534 -9.820 9.865 1.00 81.12 104 ILE A C 1
ATOM 835 O O . ILE A 1 104 ? -5.474 -9.922 10.647 1.00 81.12 104 ILE A O 1
ATOM 839 N N . ASN A 1 105 ? -3.270 -9.961 10.272 1.00 83.56 105 ASN A N 1
ATOM 840 C CA . ASN A 1 105 ? -2.905 -10.265 11.658 1.00 83.56 105 ASN A CA 1
ATOM 841 C C . ASN A 1 105 ? -3.315 -9.154 12.637 1.00 83.56 105 ASN A C 1
ATOM 843 O O . ASN A 1 105 ? -3.883 -9.455 13.681 1.00 83.56 105 ASN A O 1
ATOM 847 N N . GLN A 1 106 ? -3.089 -7.886 12.279 1.00 84.62 106 GLN A N 1
ATOM 848 C CA . GLN A 1 106 ? -3.505 -6.735 13.088 1.00 84.62 106 GLN A CA 1
ATOM 849 C C . GLN A 1 106 ? -5.035 -6.647 13.167 1.00 84.62 106 GLN A C 1
ATOM 851 O O . GLN A 1 106 ? -5.588 -6.380 14.229 1.00 84.62 106 GLN A O 1
ATOM 856 N N . PHE A 1 107 ? -5.740 -6.929 12.066 1.00 88.62 107 PHE A N 1
ATOM 857 C CA . PHE A 1 107 ? -7.202 -6.991 12.065 1.00 88.62 107 PHE A CA 1
ATOM 858 C C . PHE A 1 107 ? -7.734 -8.115 12.965 1.00 88.62 107 PHE A C 1
ATOM 860 O O . PHE A 1 107 ? -8.662 -7.902 13.741 1.00 88.62 107 PHE A O 1
ATOM 867 N N . ASN A 1 108 ? -7.121 -9.298 12.913 1.00 91.19 108 ASN A N 1
ATOM 868 C CA . ASN A 1 108 ? -7.486 -10.420 13.774 1.00 91.19 108 ASN A CA 1
ATOM 869 C C . ASN A 1 108 ? -7.239 -10.107 15.256 1.00 91.19 108 ASN A C 1
ATOM 871 O O . ASN A 1 108 ? -8.082 -10.425 16.092 1.00 91.19 108 ASN A O 1
ATOM 875 N N . GLU A 1 109 ? -6.126 -9.449 15.586 1.00 91.19 109 GLU A N 1
ATOM 876 C CA . GLU A 1 109 ? -5.848 -8.988 16.949 1.00 91.19 109 GLU A CA 1
ATOM 877 C C . GLU A 1 109 ? -6.904 -7.980 17.427 1.00 91.19 109 GLU A C 1
ATOM 879 O O . GLU A 1 109 ? -7.438 -8.117 18.530 1.00 91.19 109 GLU A O 1
ATOM 884 N N . LEU A 1 110 ? -7.294 -7.025 16.572 1.00 91.81 110 LEU A N 1
ATOM 885 C CA . LEU A 1 110 ? -8.399 -6.108 16.859 1.00 91.81 110 LEU A CA 1
ATOM 886 C C . LEU A 1 110 ? -9.711 -6.858 17.115 1.00 91.81 110 LEU A C 1
ATOM 888 O O . LEU A 1 110 ? -10.394 -6.554 18.090 1.00 91.81 110 LEU A O 1
ATOM 892 N N . LEU A 1 111 ? -10.057 -7.858 16.298 1.00 93.12 111 LEU A N 1
ATOM 893 C CA . LEU A 1 111 ? -11.261 -8.671 16.506 1.00 93.12 111 LEU A CA 1
ATOM 894 C C . LEU A 1 111 ? -11.236 -9.431 17.839 1.00 93.12 111 LEU A C 1
ATOM 896 O O . LEU A 1 111 ? -12.249 -9.477 18.538 1.00 93.12 111 LEU A O 1
ATOM 900 N N . VAL A 1 112 ? -10.090 -10.000 18.224 1.00 96.12 112 VAL A N 1
ATOM 901 C CA . VAL A 1 112 ? -9.925 -10.661 19.529 1.00 96.12 112 VAL A CA 1
ATOM 902 C C . VAL A 1 112 ? -10.115 -9.657 20.667 1.00 96.12 112 VAL A C 1
ATOM 904 O O . VAL A 1 112 ? -10.863 -9.929 21.609 1.00 96.12 112 VAL A O 1
ATOM 907 N N . ASN A 1 113 ? -9.513 -8.472 20.559 1.00 94.69 113 ASN A N 1
ATOM 908 C CA . ASN A 1 113 ? -9.665 -7.407 21.547 1.00 94.69 113 ASN A CA 1
ATOM 909 C C . ASN A 1 113 ? -11.122 -6.938 21.662 1.00 94.69 113 ASN A C 1
ATOM 911 O O . ASN A 1 113 ? -11.627 -6.782 22.776 1.00 94.69 113 ASN A O 1
ATOM 915 N N . PHE A 1 114 ? -11.831 -6.794 20.539 1.00 96.69 114 PHE A N 1
ATOM 916 C CA . PHE A 1 114 ? -13.261 -6.488 20.536 1.00 96.69 114 PHE A CA 1
ATOM 917 C C . PHE A 1 114 ? -14.082 -7.575 21.232 1.00 96.69 114 PHE A C 1
ATOM 919 O O . PHE A 1 114 ? -14.927 -7.255 22.066 1.00 96.69 114 PHE A O 1
ATOM 926 N N . ASN A 1 115 ? -13.815 -8.853 20.965 1.00 96.44 115 ASN A N 1
ATOM 927 C CA . ASN A 1 115 ? -14.516 -9.952 21.634 1.00 96.44 115 ASN A CA 1
ATOM 928 C C . ASN A 1 115 ? -14.284 -9.949 23.152 1.00 96.44 115 ASN A C 1
ATOM 930 O O . ASN A 1 115 ? -15.230 -10.119 23.925 1.00 96.44 115 ASN A O 1
ATOM 934 N N . ASN A 1 116 ? -13.053 -9.690 23.593 1.00 96.69 116 ASN A N 1
ATOM 935 C CA . ASN A 1 116 ? -12.728 -9.566 25.015 1.00 96.69 116 ASN A CA 1
ATOM 936 C C . ASN A 1 116 ? -13.455 -8.376 25.662 1.00 96.69 116 ASN A C 1
ATOM 938 O O . ASN A 1 116 ? -13.983 -8.490 26.774 1.00 96.69 116 ASN A O 1
ATOM 942 N N . PHE A 1 117 ? -13.534 -7.249 24.953 1.00 96.94 117 PHE A N 1
ATOM 943 C CA . PHE A 1 117 ? -14.280 -6.072 25.388 1.00 96.94 117 PHE A CA 1
ATOM 944 C C . PHE A 1 117 ? -15.780 -6.367 25.531 1.00 96.94 117 PHE A C 1
ATOM 946 O O . PHE A 1 117 ? -16.357 -6.104 26.587 1.00 96.94 117 PHE A O 1
ATOM 953 N N . PHE A 1 118 ? -16.404 -6.994 24.529 1.00 94.31 118 PHE A N 1
ATOM 954 C CA . PHE A 1 118 ? -17.813 -7.393 24.594 1.00 94.31 118 PHE A CA 1
ATOM 955 C C . PHE A 1 118 ? -18.090 -8.405 25.709 1.00 94.31 118 PHE A C 1
ATOM 957 O O . PHE A 1 118 ? -19.094 -8.280 26.407 1.00 94.31 118 PHE A O 1
ATOM 964 N N . SER A 1 119 ? -17.190 -9.364 25.932 1.00 95.81 119 SER A N 1
ATOM 965 C CA . SER A 1 119 ? -17.283 -10.305 27.055 1.00 95.81 119 SER A CA 1
ATOM 966 C C . SER A 1 119 ? -17.260 -9.577 28.405 1.00 95.81 119 SER A C 1
ATOM 968 O O . SER A 1 119 ? -18.101 -9.822 29.273 1.00 95.81 119 SER A O 1
ATOM 970 N N . THR A 1 120 ? -16.357 -8.605 28.558 1.00 97.19 120 THR A N 1
ATOM 971 C CA . THR A 1 120 ? -16.256 -7.771 29.765 1.00 97.19 120 THR A CA 1
ATOM 972 C C . THR A 1 120 ? -17.526 -6.953 29.988 1.00 97.19 120 THR A C 1
ATOM 974 O O . THR A 1 120 ? -18.062 -6.946 31.096 1.00 97.19 120 THR A O 1
ATOM 977 N N . ILE A 1 121 ? -18.058 -6.319 28.937 1.00 96.50 121 ILE A N 1
ATOM 978 C CA . ILE A 1 121 ? -19.348 -5.619 28.996 1.00 96.50 121 ILE A CA 1
ATOM 979 C C . ILE A 1 121 ? -20.456 -6.580 29.429 1.00 96.50 121 ILE A C 1
ATOM 981 O O . ILE A 1 121 ? -21.211 -6.257 30.342 1.00 96.50 121 ILE A O 1
ATOM 985 N N . GLY A 1 122 ? -20.535 -7.767 28.826 1.00 96.25 122 GLY A N 1
ATOM 986 C CA . GLY A 1 122 ? -21.541 -8.769 29.169 1.00 96.25 122 GLY A CA 1
ATOM 987 C C . GLY A 1 122 ? -21.490 -9.176 30.644 1.00 96.25 122 GLY A C 1
ATOM 988 O O . GLY A 1 122 ? -22.529 -9.285 31.293 1.00 96.25 122 GLY A O 1
ATOM 989 N N . ASN A 1 123 ? -20.292 -9.339 31.208 1.00 97.00 123 ASN A N 1
ATOM 990 C CA . ASN A 1 123 ? -20.121 -9.629 32.633 1.00 97.00 123 ASN A CA 1
ATOM 991 C C . ASN A 1 123 ? -20.528 -8.444 33.518 1.00 97.00 123 ASN A C 1
ATOM 993 O O . ASN A 1 123 ? -21.207 -8.632 34.526 1.00 97.00 123 ASN A O 1
ATOM 997 N N . ASN A 1 124 ? -20.172 -7.220 33.127 1.00 96.19 124 ASN A N 1
ATOM 998 C CA . ASN A 1 124 ? -20.563 -6.018 33.858 1.00 96.19 124 ASN A CA 1
ATOM 999 C C . ASN A 1 124 ? -22.082 -5.810 33.858 1.00 96.19 124 ASN A C 1
ATOM 1001 O O . ASN A 1 124 ? -22.634 -5.456 34.895 1.00 96.19 124 ASN A O 1
ATOM 1005 N N . ILE A 1 125 ? -22.768 -6.092 32.747 1.00 97.44 125 ILE A N 1
ATOM 1006 C CA . ILE A 1 125 ? -24.237 -6.050 32.672 1.00 97.44 125 ILE A CA 1
ATOM 1007 C C . ILE A 1 125 ? -24.852 -7.027 33.678 1.00 97.44 125 ILE A C 1
ATOM 1009 O O . ILE A 1 125 ? -25.689 -6.620 34.479 1.00 97.44 125 ILE A O 1
ATOM 1013 N N . LYS A 1 126 ? -24.380 -8.281 33.723 1.00 96.81 126 LYS A N 1
ATOM 1014 C CA . LYS A 1 126 ? -24.852 -9.270 34.712 1.00 96.81 126 LYS A CA 1
ATOM 1015 C C . LYS A 1 126 ? -24.629 -8.799 36.152 1.00 96.81 126 LYS A C 1
ATOM 1017 O O . LYS A 1 126 ? -25.491 -8.978 37.012 1.00 96.81 126 LYS A O 1
ATOM 1022 N N . ASN A 1 127 ? -23.483 -8.175 36.421 1.00 96.50 127 ASN A N 1
ATOM 1023 C CA . ASN A 1 127 ? -23.192 -7.613 37.738 1.00 96.50 127 ASN A CA 1
ATOM 1024 C C . ASN A 1 127 ? -24.167 -6.479 38.085 1.00 96.50 127 ASN A C 1
ATOM 1026 O O . ASN A 1 127 ? -24.709 -6.473 39.190 1.00 96.50 127 ASN A O 1
ATOM 1030 N N . ILE A 1 128 ? -24.442 -5.567 37.148 1.00 97.00 128 ILE A N 1
ATOM 1031 C CA . ILE A 1 128 ? -25.413 -4.477 37.323 1.00 97.00 128 ILE A CA 1
ATOM 1032 C C . ILE A 1 128 ? -26.815 -5.035 37.589 1.00 97.00 128 ILE A C 1
ATOM 1034 O O . ILE A 1 128 ? -27.473 -4.593 38.526 1.00 97.00 128 ILE A O 1
ATOM 1038 N N . GLU A 1 129 ? -27.257 -6.048 36.841 1.00 96.50 129 GLU A N 1
ATOM 1039 C CA . GLU A 1 129 ? -28.546 -6.712 37.077 1.00 96.50 129 GLU A CA 1
ATOM 1040 C C . GLU A 1 129 ? -28.629 -7.310 38.489 1.00 96.50 129 GLU A C 1
ATOM 1042 O O . GLU A 1 129 ? -29.634 -7.158 39.189 1.00 96.50 129 GLU A O 1
ATOM 1047 N N . SER A 1 130 ? -27.550 -7.949 38.953 1.00 96.38 130 SER A N 1
ATOM 1048 C CA . SER A 1 130 ? -27.489 -8.496 40.311 1.00 96.38 130 SER A CA 1
ATOM 1049 C C . SER A 1 130 ? -27.581 -7.398 41.381 1.00 96.38 130 SER A C 1
ATOM 1051 O O . SER A 1 130 ? -28.324 -7.545 42.355 1.00 96.38 130 SER A O 1
ATOM 1053 N N . GLN A 1 131 ? -26.897 -6.267 41.174 1.00 95.69 131 GLN A N 1
ATOM 1054 C CA . GLN A 1 131 ? -26.932 -5.114 42.073 1.00 95.69 131 GLN A CA 1
ATOM 1055 C C . GLN A 1 131 ? -28.314 -4.462 42.086 1.00 95.69 131 GLN A C 1
ATOM 1057 O O . GLN A 1 131 ? -28.831 -4.159 43.161 1.00 95.69 131 GLN A O 1
ATOM 1062 N N . GLN A 1 132 ? -28.957 -4.325 40.925 1.00 95.75 132 GLN A N 1
ATOM 1063 C CA . GLN A 1 132 ? -30.312 -3.791 40.811 1.00 95.75 132 GLN A CA 1
ATOM 1064 C C . GLN A 1 132 ? -31.311 -4.617 41.632 1.00 95.75 132 GLN A C 1
ATOM 1066 O O . GLN A 1 132 ? -32.157 -4.057 42.326 1.00 95.75 132 GLN A O 1
ATOM 1071 N N . ASN A 1 133 ? -31.185 -5.947 41.624 1.00 95.81 133 ASN A N 1
ATOM 1072 C CA . ASN A 1 133 ? -32.041 -6.821 42.427 1.00 95.81 133 ASN A CA 1
ATOM 1073 C C . ASN A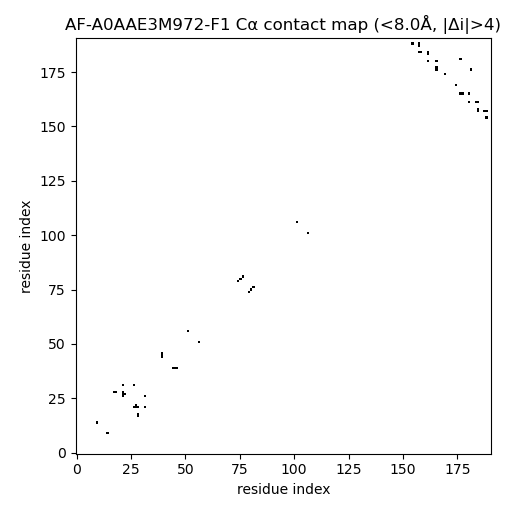 1 133 ? -31.859 -6.608 43.936 1.00 95.81 133 ASN A C 1
ATOM 1075 O O . ASN A 1 133 ? -32.839 -6.619 44.684 1.00 95.81 133 ASN A O 1
ATOM 1079 N N . VAL A 1 134 ? -30.619 -6.413 44.395 1.00 97.19 134 VAL A N 1
ATOM 1080 C CA . VAL A 1 134 ? -30.330 -6.099 45.803 1.00 97.19 134 VAL A CA 1
ATOM 1081 C C . VAL A 1 134 ? -30.898 -4.730 46.175 1.00 97.19 134 VAL A C 1
ATOM 1083 O O . VAL A 1 134 ? -31.557 -4.613 47.206 1.00 97.19 134 VAL A O 1
ATOM 1086 N N . ILE A 1 135 ? -30.709 -3.720 45.321 1.00 96.56 135 ILE A N 1
ATOM 1087 C CA . ILE A 1 135 ? -31.257 -2.372 45.519 1.00 96.56 135 ILE A CA 1
ATOM 1088 C C . ILE A 1 135 ? -32.780 -2.434 45.646 1.00 96.56 135 ILE A C 1
ATOM 1090 O O . ILE A 1 135 ? -33.313 -1.948 46.635 1.00 96.56 135 ILE A O 1
ATOM 1094 N N . ASN A 1 136 ? -33.472 -3.109 44.725 1.00 96.69 136 ASN A N 1
ATOM 1095 C CA . ASN A 1 136 ? -34.932 -3.226 44.751 1.00 96.69 136 ASN A CA 1
ATOM 1096 C C . ASN A 1 136 ? -35.443 -3.853 46.061 1.00 96.69 136 ASN A C 1
ATOM 1098 O O . ASN A 1 136 ? -36.414 -3.371 46.645 1.00 96.69 136 ASN A O 1
ATOM 1102 N N . LYS A 1 137 ? -34.775 -4.905 46.558 1.00 96.94 137 LYS A N 1
ATOM 1103 C CA . LYS A 1 137 ? -35.114 -5.515 47.855 1.00 96.94 137 LYS A CA 1
ATOM 1104 C C . LYS A 1 137 ? -34.951 -4.515 48.999 1.00 96.94 137 LYS A C 1
ATOM 1106 O O . LYS A 1 137 ? -35.868 -4.362 49.800 1.00 96.94 137 LYS A O 1
ATOM 1111 N N . SER A 1 138 ? -33.821 -3.814 49.047 1.00 96.31 138 SER A N 1
ATOM 1112 C CA . SER A 1 138 ? -33.553 -2.797 50.067 1.00 96.31 138 SER A CA 1
ATOM 1113 C C . SER A 1 138 ? -34.556 -1.642 50.012 1.00 96.31 138 SER A C 1
ATOM 1115 O O . SER A 1 138 ? -35.054 -1.223 51.053 1.00 96.31 138 SER A O 1
ATOM 1117 N N . THR A 1 139 ? -34.913 -1.163 48.817 1.00 96.88 139 THR A N 1
ATOM 1118 C CA . THR A 1 139 ? -35.920 -0.109 48.618 1.00 96.88 139 THR A CA 1
ATOM 1119 C C . THR A 1 139 ? -37.287 -0.521 49.155 1.00 96.88 139 THR A C 1
ATOM 1121 O O . THR A 1 139 ? -37.948 0.282 49.815 1.00 96.88 139 THR A O 1
ATOM 1124 N N . ASN A 1 140 ? -37.699 -1.773 48.933 1.00 96.19 140 ASN A N 1
ATOM 1125 C CA . ASN A 1 140 ? -38.951 -2.294 49.481 1.00 96.19 140 ASN A CA 1
ATOM 1126 C C . ASN A 1 140 ? -38.917 -2.335 51.013 1.00 96.19 140 ASN A C 1
ATOM 1128 O O . ASN A 1 140 ? -39.859 -1.877 51.656 1.00 96.19 140 ASN A O 1
ATOM 1132 N N . THR A 1 141 ? -37.818 -2.815 51.605 1.00 97.19 141 THR A N 1
ATOM 1133 C CA . THR A 1 141 ? -37.651 -2.829 53.065 1.00 97.19 141 THR A CA 1
ATOM 1134 C C . THR A 1 141 ? -37.725 -1.420 53.647 1.00 97.19 141 THR A C 1
ATOM 1136 O O . THR A 1 141 ? -38.492 -1.193 54.576 1.00 97.19 141 THR A O 1
ATOM 1139 N N . ILE A 1 142 ? -36.994 -0.461 53.071 1.00 97.50 142 ILE A N 1
ATOM 1140 C CA . ILE A 1 142 ? -37.008 0.942 53.514 1.00 97.50 142 ILE A CA 1
ATOM 1141 C C . ILE A 1 142 ? -38.413 1.541 53.388 1.00 97.50 142 ILE A C 1
ATOM 1143 O O . ILE A 1 142 ? -38.862 2.253 54.285 1.00 97.50 142 ILE A O 1
ATOM 1147 N N . SER A 1 143 ? -39.123 1.244 52.297 1.00 97.06 143 SER A N 1
ATOM 1148 C CA . SER A 1 143 ? -40.493 1.727 52.096 1.00 97.06 143 SER A CA 1
ATOM 1149 C C . SER A 1 143 ? -41.424 1.222 53.196 1.00 97.06 143 SER A C 1
ATOM 1151 O O . SER A 1 143 ? -42.169 2.014 53.768 1.00 97.06 143 SER A O 1
ATOM 1153 N N . ASN A 1 144 ? -41.331 -0.061 53.554 1.00 96.00 144 ASN A N 1
ATOM 1154 C CA . ASN A 1 144 ? -42.123 -0.635 54.640 1.00 96.00 144 ASN A CA 1
ATOM 1155 C C . ASN A 1 144 ? -41.773 0.000 55.991 1.00 96.00 144 ASN A C 1
ATOM 1157 O O . ASN A 1 144 ? -42.668 0.460 56.692 1.00 96.00 144 ASN A O 1
ATOM 1161 N N . THR A 1 145 ? -40.485 0.139 56.322 1.00 97.19 145 THR A N 1
ATOM 1162 C CA . THR A 1 145 ? -40.088 0.764 57.596 1.00 97.19 145 THR A CA 1
ATOM 1163 C C . THR A 1 145 ? -40.513 2.230 57.681 1.00 97.19 145 THR A C 1
ATOM 1165 O O . THR A 1 145 ? -40.839 2.719 58.757 1.00 97.19 145 THR A O 1
ATOM 1168 N N . LEU A 1 146 ? -40.532 2.955 56.556 1.00 96.88 146 LEU A N 1
ATOM 1169 C CA . LEU A 1 146 ? -41.047 4.326 56.507 1.00 96.88 146 LEU A CA 1
ATOM 1170 C C . LEU A 1 146 ? -42.562 4.383 56.747 1.00 96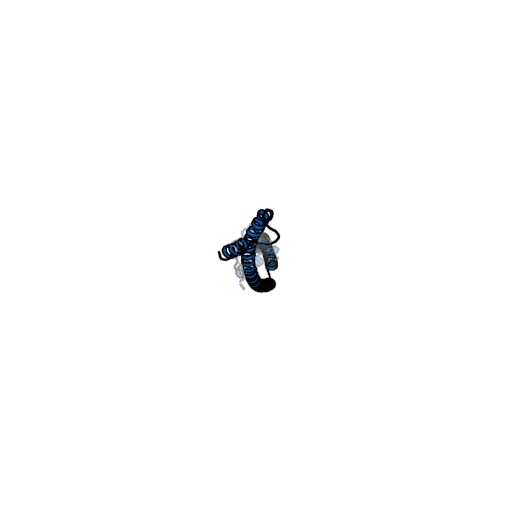.88 146 LEU A C 1
ATOM 1172 O O . LEU A 1 146 ? -43.033 5.321 57.392 1.00 96.88 146 LEU A O 1
ATOM 1176 N N . LEU A 1 147 ? -43.329 3.411 56.244 1.00 95.69 147 LEU A N 1
ATOM 1177 C CA . LEU A 1 147 ? -44.763 3.304 56.532 1.00 95.69 147 LEU A CA 1
ATOM 1178 C C . LEU A 1 147 ? -45.005 3.040 58.023 1.00 95.69 147 LEU A C 1
ATOM 1180 O O . LEU A 1 147 ? -45.822 3.736 58.632 1.00 95.69 147 LEU A O 1
ATOM 1184 N N . ASP A 1 148 ? -44.245 2.117 58.612 1.00 95.31 148 ASP A N 1
ATOM 1185 C CA . ASP A 1 148 ? -44.335 1.784 60.035 1.00 95.31 148 ASP A CA 1
ATOM 1186 C C . ASP A 1 148 ? -44.016 3.007 60.906 1.00 95.31 148 ASP A C 1
ATOM 1188 O O . ASP A 1 148 ? -44.843 3.417 61.722 1.00 95.31 148 ASP A O 1
ATOM 1192 N N . LEU A 1 149 ? -42.890 3.686 60.656 1.00 96.81 149 LEU A N 1
ATOM 1193 C CA . LEU A 1 149 ? -42.512 4.908 61.378 1.00 96.81 149 LEU A CA 1
ATOM 1194 C C . LEU A 1 149 ? -43.559 6.021 61.240 1.00 96.81 149 LEU A C 1
ATOM 1196 O O . LEU A 1 149 ? -43.846 6.732 62.204 1.00 96.81 149 LEU A O 1
ATOM 1200 N N . ASN A 1 150 ? -44.163 6.187 60.061 1.00 94.94 150 ASN A N 1
ATOM 1201 C CA . ASN A 1 150 ? -45.239 7.162 59.875 1.00 94.94 150 ASN A CA 1
ATOM 1202 C C . ASN A 1 150 ? -46.467 6.829 60.733 1.00 94.94 150 ASN A C 1
ATOM 1204 O O . ASN A 1 150 ? -47.092 7.739 61.291 1.00 94.94 150 ASN A O 1
ATOM 1208 N N . SER A 1 151 ? -46.804 5.544 60.862 1.00 91.88 151 SER A N 1
ATOM 1209 C CA . SER A 1 151 ? -47.886 5.097 61.741 1.00 91.88 151 SER A CA 1
ATOM 1210 C C . SER A 1 151 ? -47.565 5.378 63.217 1.00 91.88 151 SER A C 1
ATOM 1212 O O . SER A 1 151 ? -48.397 5.951 63.924 1.00 91.88 151 SER A O 1
ATOM 1214 N N . GLU A 1 152 ? -46.329 5.120 63.656 1.00 93.88 152 GLU A N 1
ATOM 1215 C CA . GLU A 1 152 ? -45.864 5.413 65.016 1.00 93.88 152 GLU A CA 1
ATOM 1216 C C . GLU A 1 152 ? -45.883 6.917 65.316 1.00 93.88 152 GLU A C 1
ATOM 1218 O O . GLU A 1 152 ? -46.394 7.346 66.352 1.00 93.88 152 GLU A O 1
ATOM 1223 N N . ILE A 1 153 ? -45.412 7.752 64.385 1.00 94.75 153 ILE A N 1
ATOM 1224 C CA . ILE A 1 153 ? -45.466 9.214 64.515 1.00 94.75 153 ILE A CA 1
ATOM 1225 C C . ILE A 1 153 ? -46.917 9.703 64.634 1.00 94.75 153 ILE A C 1
ATOM 1227 O O . ILE A 1 153 ? -47.186 10.616 65.422 1.00 94.75 153 ILE A O 1
ATOM 1231 N N . LYS A 1 154 ? -47.872 9.117 63.891 1.00 92.38 154 LYS A N 1
ATOM 1232 C CA . LYS A 1 154 ? -49.308 9.448 64.016 1.00 92.38 154 LYS A CA 1
ATOM 1233 C C . LYS A 1 154 ? -49.797 9.173 65.442 1.00 92.38 154 LYS A C 1
ATOM 1235 O O . LYS A 1 154 ? -50.484 10.020 66.016 1.00 92.38 154 LYS A O 1
ATOM 1240 N N . ILE A 1 155 ? -49.410 8.037 66.025 1.00 91.81 155 ILE A N 1
ATOM 1241 C CA . ILE A 1 155 ? -49.757 7.661 67.404 1.00 91.81 155 ILE A CA 1
ATOM 1242 C C . ILE A 1 155 ? -49.123 8.631 68.409 1.00 91.81 155 ILE A C 1
ATOM 1244 O O . ILE A 1 155 ? -49.826 9.170 69.264 1.00 91.81 155 ILE A O 1
ATOM 1248 N N . LEU A 1 156 ? -47.827 8.928 68.280 1.00 91.19 156 LEU A N 1
ATOM 1249 C CA . LEU A 1 156 ? -47.120 9.849 69.177 1.00 91.19 156 LEU A CA 1
ATOM 1250 C C . LEU A 1 156 ? -47.716 11.261 69.152 1.00 91.19 156 LEU A C 1
ATOM 1252 O O . LEU A 1 156 ? -47.874 11.876 70.206 1.00 91.19 156 LEU A O 1
ATOM 1256 N N . LYS A 1 157 ? -48.105 11.768 67.973 1.00 89.56 157 LYS A N 1
ATOM 1257 C CA . LYS A 1 157 ? -48.809 13.056 67.850 1.00 89.56 157 LYS A CA 1
ATOM 1258 C C . LYS A 1 157 ? -50.135 13.048 68.610 1.00 89.56 157 LYS A C 1
ATOM 1260 O O . LYS A 1 157 ? -50.402 13.990 69.353 1.00 89.56 157 LYS A O 1
ATOM 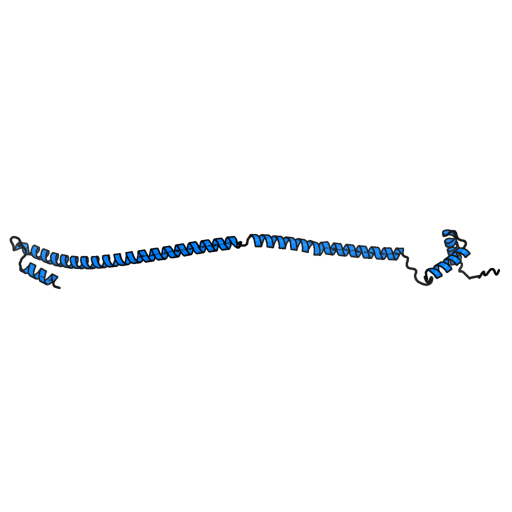1265 N N . LYS A 1 158 ? -50.944 11.989 68.462 1.00 86.38 158 LYS A N 1
ATOM 1266 C CA . LYS A 1 158 ? -52.199 11.822 69.219 1.00 86.38 158 LYS A CA 1
ATOM 1267 C C . LYS A 1 158 ? -51.926 11.790 70.729 1.00 86.38 158 LYS A C 1
ATOM 1269 O O . LYS A 1 158 ? -52.601 12.485 71.483 1.00 86.38 158 LYS A O 1
ATOM 1274 N N . MET A 1 159 ? -50.894 11.064 71.164 1.00 85.25 159 MET A N 1
ATOM 1275 C CA . MET A 1 159 ? -50.497 10.992 72.575 1.00 85.25 159 MET A CA 1
ATOM 1276 C C . MET A 1 159 ? -50.084 12.364 73.123 1.00 85.25 159 MET A C 1
ATOM 1278 O O . MET A 1 159 ? -50.534 12.755 74.196 1.00 85.25 159 MET A O 1
ATOM 1282 N N . LEU A 1 160 ? -49.291 13.136 72.373 1.00 85.44 160 LEU A N 1
ATOM 1283 C CA . LEU A 1 160 ? -48.857 14.478 72.770 1.00 85.44 160 LEU A CA 1
ATOM 1284 C C . LEU A 1 160 ? -50.040 15.426 73.023 1.00 85.44 160 LEU A C 1
ATOM 1286 O O . LEU A 1 160 ? -50.017 16.176 73.998 1.00 85.44 160 LEU A O 1
ATOM 1290 N N . VAL A 1 161 ? -51.082 15.372 72.184 1.00 85.44 161 VAL A N 1
ATOM 1291 C CA . VAL A 1 161 ? -52.305 16.176 72.364 1.00 85.44 161 VAL A CA 1
ATOM 1292 C C . VAL A 1 161 ? -52.974 15.863 73.705 1.00 85.44 161 VAL A C 1
ATOM 1294 O O . VAL A 1 161 ? -53.322 16.780 74.452 1.00 85.44 161 VAL A O 1
ATOM 1297 N N . VAL A 1 162 ? -53.108 14.577 74.036 1.00 82.56 162 VAL A N 1
ATOM 1298 C CA . VAL A 1 162 ? -53.701 14.123 75.304 1.00 82.56 162 VAL A CA 1
ATOM 1299 C C . VAL A 1 162 ? -52.848 14.567 76.498 1.00 82.56 162 VAL A C 1
ATOM 1301 O O . VAL A 1 162 ? -53.375 15.093 77.481 1.00 82.56 162 VAL A O 1
ATOM 1304 N N . MET A 1 163 ? -51.522 14.436 76.391 1.00 79.31 163 MET A N 1
ATOM 1305 C CA . MET A 1 163 ? -50.571 14.875 77.419 1.00 79.31 163 MET A CA 1
ATOM 1306 C C . MET A 1 163 ? -50.672 16.381 77.697 1.00 79.31 163 MET A C 1
ATOM 1308 O O . MET A 1 163 ? -50.729 16.787 78.859 1.00 79.31 163 MET A O 1
ATOM 1312 N N . TYR A 1 164 ? -50.717 17.209 76.647 1.00 81.44 164 TYR A N 1
ATOM 1313 C CA . TYR A 1 164 ? -50.799 18.668 76.765 1.00 81.44 164 TYR A CA 1
ATOM 1314 C C . TYR A 1 164 ? -52.084 19.110 77.476 1.00 81.44 164 TYR A C 1
ATOM 1316 O O . TYR A 1 164 ? -52.026 19.875 78.437 1.00 81.44 164 TYR A O 1
ATOM 1324 N N . ARG A 1 165 ? -53.237 18.547 77.093 1.00 72.00 165 ARG A N 1
ATOM 1325 C CA . ARG A 1 165 ? -54.526 18.839 77.746 1.00 72.00 165 ARG A CA 1
ATOM 1326 C C . ARG A 1 165 ? -54.548 18.421 79.212 1.00 72.00 165 ARG A C 1
ATOM 1328 O O . ARG A 1 165 ? -55.015 19.167 80.070 1.00 72.00 165 ARG A O 1
ATOM 1335 N N . SER A 1 166 ? -54.005 17.245 79.527 1.00 72.00 166 SER A N 1
ATOM 1336 C CA . SER A 1 166 ? -53.878 16.810 80.920 1.00 72.00 166 SER A CA 1
ATOM 1337 C C . SER A 1 166 ? -52.972 17.739 81.735 1.00 72.00 166 SER A C 1
ATOM 1339 O O . SER A 1 166 ? -53.180 17.884 82.939 1.00 72.00 166 SER A O 1
ATOM 134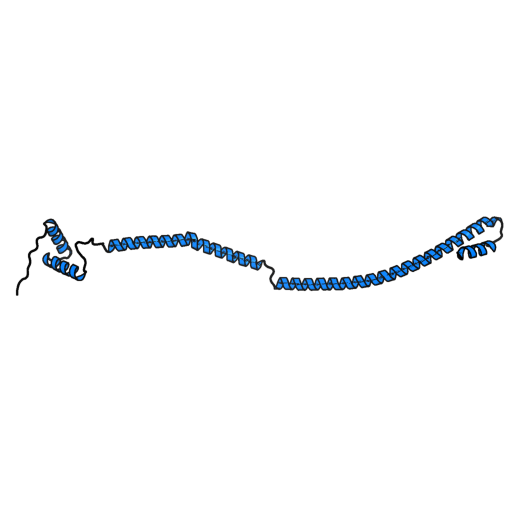1 N N . HIS A 1 167 ? -51.969 18.358 81.103 1.00 70.50 167 HIS A N 1
ATOM 1342 C CA . HIS A 1 167 ? -51.099 19.339 81.742 1.00 70.50 167 HIS A CA 1
ATOM 1343 C C . HIS A 1 167 ? -51.805 20.680 81.984 1.00 70.50 167 HIS A C 1
ATOM 1345 O O . HIS A 1 167 ? -51.685 21.217 83.081 1.00 70.50 167 HIS A O 1
ATOM 1351 N N . GLU A 1 168 ? -52.566 21.208 81.021 1.00 68.69 168 GLU A N 1
ATOM 1352 C CA . GLU A 1 168 ? -53.384 22.422 81.217 1.00 68.69 168 GLU A CA 1
ATOM 1353 C C . GLU A 1 168 ? -54.398 22.253 82.364 1.00 68.69 168 GLU A C 1
ATOM 1355 O O . GLU A 1 168 ? -54.628 23.175 83.146 1.00 68.69 168 GLU A O 1
ATOM 1360 N N . ASN A 1 169 ? -54.918 21.037 82.549 1.00 66.00 169 ASN A N 1
ATOM 1361 C CA . ASN A 1 169 ? -55.835 20.687 83.635 1.00 66.00 169 ASN A CA 1
ATOM 1362 C C . ASN A 1 169 ? -55.166 20.489 85.019 1.00 66.00 169 ASN A C 1
ATOM 1364 O O . ASN A 1 169 ? -55.876 20.250 86.001 1.00 66.00 169 ASN A O 1
ATOM 1368 N N . LYS A 1 170 ? -53.831 20.605 85.158 1.00 58.25 170 LYS A N 1
ATOM 1369 C CA . LYS A 1 170 ? -53.119 20.398 86.445 1.00 58.25 170 LYS A CA 1
ATOM 1370 C C . LYS A 1 170 ? -53.497 21.384 87.546 1.00 58.25 170 LYS A C 1
ATOM 1372 O O . LYS A 1 170 ? -53.365 21.032 88.715 1.00 58.25 170 LYS A O 1
ATOM 1377 N N . HIS A 1 171 ? -53.997 22.576 87.220 1.00 52.81 171 HIS A N 1
ATOM 1378 C CA . HIS A 1 171 ? -54.487 23.508 88.244 1.00 52.81 171 HIS A CA 1
ATOM 1379 C C . HIS A 1 171 ? -55.694 22.956 89.032 1.00 52.81 171 HIS A C 1
ATOM 1381 O O . HIS A 1 171 ? -56.041 23.515 90.068 1.00 52.81 171 HIS A O 1
ATOM 1387 N N . ALA A 1 172 ? -56.286 21.835 88.592 1.00 52.72 172 ALA A N 1
ATOM 1388 C CA . ALA A 1 172 ? -57.406 21.165 89.244 1.00 52.72 172 ALA A CA 1
ATOM 1389 C C . ALA A 1 172 ? -57.081 19.787 89.875 1.00 52.72 172 ALA A C 1
ATOM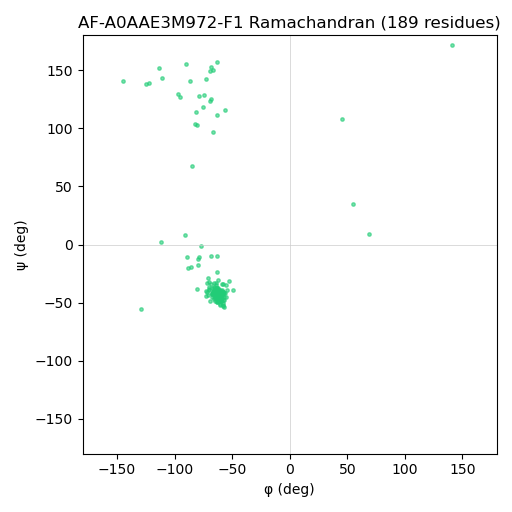 1391 O O . ALA A 1 172 ? -58.009 19.152 90.375 1.00 52.72 172 ALA A O 1
ATOM 1392 N N . MET A 1 173 ? -55.836 19.269 89.855 1.00 53.88 173 MET A N 1
ATOM 1393 C CA . MET A 1 173 ? -55.564 17.874 90.280 1.00 53.88 173 MET A CA 1
ATOM 1394 C C . MET A 1 173 ? -54.227 17.616 90.997 1.00 53.88 173 MET A C 1
ATOM 1396 O O . MET A 1 173 ? -53.161 18.055 90.566 1.00 53.88 173 MET A O 1
ATOM 1400 N N . SER A 1 174 ? -54.287 16.758 92.025 1.00 51.72 174 SER A N 1
ATOM 1401 C CA . SER A 1 174 ? -53.160 16.030 92.620 1.00 51.72 174 SER A CA 1
ATOM 1402 C C . SER A 1 174 ? -52.841 14.773 91.790 1.00 51.72 174 SER A C 1
ATOM 1404 O O . SER A 1 174 ? -53.577 13.795 91.845 1.00 51.72 174 SER A O 1
ATOM 1406 N N . SER A 1 175 ? -51.762 14.832 91.002 1.00 55.16 175 SER A N 1
ATOM 1407 C CA . SER A 1 175 ? -51.074 13.730 90.289 1.00 55.16 175 SER A CA 1
ATOM 1408 C C . SER A 1 175 ? -51.923 12.696 89.508 1.00 55.16 175 SER A C 1
ATOM 1410 O O . SER A 1 175 ? -52.479 11.773 90.097 1.00 55.16 175 SER A O 1
ATOM 1412 N N . GLY A 1 176 ? -51.895 12.751 88.167 1.00 62.00 176 GLY A N 1
ATOM 1413 C CA . GLY A 1 176 ? -52.351 11.665 87.272 1.00 62.00 176 GLY A CA 1
ATOM 1414 C C . GLY A 1 176 ? -53.097 12.138 86.013 1.00 62.00 176 GLY A C 1
ATOM 1415 O O . GLY A 1 176 ? -53.418 13.319 85.897 1.00 62.00 176 GLY A O 1
ATOM 1416 N N . PHE A 1 177 ? -53.377 11.216 85.078 1.00 62.53 177 PHE A N 1
ATOM 1417 C CA . PHE A 1 177 ? -54.311 11.424 83.954 1.00 62.53 177 PHE A CA 1
ATOM 1418 C C . PHE A 1 177 ? -55.742 11.083 84.393 1.00 62.53 177 PHE A C 1
ATOM 1420 O O . PHE A 1 177 ? -55.942 10.088 85.090 1.00 62.53 177 PHE A O 1
ATOM 1427 N N . LYS A 1 178 ? -56.749 11.858 83.964 1.00 67.25 178 LYS A N 1
ATOM 1428 C CA . LYS A 1 178 ? -58.164 11.486 84.163 1.00 67.25 178 LYS A CA 1
ATOM 1429 C C . LYS A 1 178 ? -58.537 10.277 83.302 1.00 67.25 178 LYS A C 1
ATOM 1431 O O . LYS A 1 178 ? -58.035 10.134 82.187 1.00 67.25 178 LYS A O 1
ATOM 1436 N N . SER A 1 179 ? -59.474 9.459 83.782 1.00 66.94 179 SER A N 1
ATOM 1437 C CA . SER A 1 179 ? -60.055 8.346 83.016 1.00 66.94 179 SER A CA 1
ATOM 1438 C C . SER A 1 179 ? -60.645 8.807 81.680 1.00 66.94 179 SER A C 1
ATOM 1440 O O . SER A 1 179 ? -60.504 8.096 80.688 1.00 66.94 179 SER A O 1
ATOM 1442 N N . GLU A 1 180 ? -61.221 10.014 81.622 1.00 69.38 180 GLU A N 1
ATOM 1443 C CA . GLU A 1 180 ? -61.750 10.597 80.381 1.00 69.38 180 GLU A CA 1
ATOM 1444 C C . GLU A 1 180 ? -60.657 10.806 79.318 1.00 69.38 180 GLU A C 1
ATOM 1446 O O . GLU A 1 180 ? -60.868 10.494 78.151 1.00 69.38 180 GLU A O 1
ATOM 1451 N N . HIS A 1 181 ? -59.459 11.252 79.714 1.00 66.88 181 HIS A N 1
ATOM 1452 C CA . HIS A 1 181 ? -58.335 11.464 78.793 1.00 66.88 181 HIS A CA 1
ATOM 1453 C C . HIS A 1 181 ? -57.762 10.145 78.251 1.00 66.88 181 HIS A C 1
ATOM 1455 O O . HIS A 1 181 ? -57.307 10.086 77.110 1.00 66.88 181 HIS A O 1
ATOM 1461 N N . ILE A 1 182 ? -57.809 9.073 79.049 1.00 66.62 182 ILE A N 1
ATOM 1462 C CA . ILE A 1 182 ? -57.397 7.725 78.625 1.00 66.62 182 ILE A CA 1
ATOM 1463 C C . ILE A 1 182 ? -58.423 7.136 77.644 1.00 66.62 182 ILE A C 1
ATOM 1465 O O . ILE A 1 182 ? -58.043 6.533 76.641 1.00 66.62 182 ILE A O 1
ATOM 1469 N N . GLN A 1 183 ? -59.721 7.335 77.895 1.00 69.12 183 GLN A N 1
ATOM 1470 C CA . GLN A 1 183 ? -60.787 6.913 76.981 1.00 69.12 183 GLN A CA 1
ATOM 1471 C C . GLN A 1 183 ? -60.752 7.687 75.655 1.00 69.12 183 GLN A C 1
ATOM 1473 O O . GLN A 1 183 ? -60.907 7.082 74.599 1.00 69.12 183 GLN A O 1
ATOM 1478 N N . GLU A 1 184 ? -60.481 8.994 75.695 1.00 68.44 184 GLU A N 1
ATOM 1479 C CA . GLU A 1 184 ? -60.325 9.843 74.507 1.00 68.44 184 GLU A CA 1
ATOM 1480 C C . GLU A 1 184 ? -59.081 9.469 73.691 1.00 68.44 184 GLU A C 1
ATOM 1482 O O . GLU A 1 184 ? -59.161 9.396 72.467 1.00 68.44 184 GLU A O 1
ATOM 1487 N N . PHE A 1 185 ? -57.949 9.166 74.344 1.00 69.06 185 PHE A N 1
ATOM 1488 C CA . PHE A 1 185 ? -56.782 8.615 73.651 1.00 69.06 185 PHE A CA 1
ATOM 1489 C C . PHE A 1 185 ? -57.168 7.335 72.920 1.00 69.06 185 PHE A C 1
ATOM 1491 O O . PHE A 1 185 ? -56.997 7.278 71.709 1.00 69.06 185 PHE A O 1
ATOM 1498 N N . ASN A 1 186 ? -57.761 6.368 73.627 1.00 68.06 186 ASN A N 1
ATOM 1499 C CA . ASN A 1 186 ? -58.190 5.099 73.044 1.00 68.06 186 ASN A CA 1
ATOM 1500 C C . ASN A 1 186 ? -59.143 5.295 71.857 1.00 68.06 186 ASN A C 1
ATOM 1502 O O . ASN A 1 186 ? -58.935 4.647 70.841 1.00 68.06 186 ASN A O 1
ATOM 1506 N N . TYR A 1 187 ? -60.099 6.229 71.941 1.00 71.75 187 TYR A N 1
ATOM 1507 C CA . TYR A 1 187 ? -60.975 6.610 70.827 1.00 71.75 187 TYR A CA 1
ATOM 1508 C C . TYR A 1 187 ? -60.185 7.183 69.639 1.00 71.75 187 TYR A C 1
ATOM 1510 O O . TYR A 1 187 ? -60.357 6.744 68.503 1.00 71.75 187 TYR A O 1
ATOM 1518 N N . LEU A 1 188 ? -59.261 8.113 69.904 1.00 66.56 188 LEU A N 1
ATOM 1519 C CA . LEU A 1 188 ? -58.440 8.754 68.882 1.00 66.56 188 LEU A CA 1
ATOM 1520 C C . LEU A 1 188 ? -57.514 7.772 68.170 1.00 66.56 188 LEU A C 1
ATOM 1522 O O . LEU A 1 188 ? -57.265 7.988 66.994 1.00 66.56 188 LEU A O 1
ATOM 1526 N N . ILE A 1 189 ? -56.960 6.743 68.823 1.00 68.12 189 ILE A N 1
ATOM 1527 C CA . ILE A 1 189 ? -56.099 5.733 68.166 1.00 68.12 189 ILE A CA 1
ATOM 1528 C C . ILE A 1 189 ? -56.878 4.656 67.398 1.00 68.12 189 ILE A C 1
ATOM 1530 O O . ILE A 1 189 ? -56.267 4.019 66.543 1.00 68.12 189 ILE A O 1
ATOM 1534 N N . SER A 1 190 ? -58.179 4.477 67.650 1.00 63.34 190 SER A N 1
ATOM 1535 C CA . SER A 1 190 ? -59.037 3.541 66.899 1.00 63.34 190 SER A CA 1
ATOM 1536 C C . SER A 1 190 ? -59.517 4.041 65.520 1.00 63.34 190 SER A C 1
ATOM 1538 O O . SER A 1 190 ? -59.994 3.211 64.749 1.00 63.34 190 SER A O 1
ATOM 1540 N N . ASP A 1 191 ? -59.324 5.331 65.193 1.00 47.88 191 ASP A N 1
ATOM 1541 C CA . ASP A 1 191 ? -59.496 5.953 63.852 1.00 47.88 191 ASP A CA 1
ATOM 1542 C C . ASP A 1 191 ? -58.152 6.182 63.101 1.00 47.88 191 ASP A C 1
ATOM 1544 O O . ASP A 1 191 ? -58.056 5.957 61.874 1.00 47.88 191 ASP A O 1
#

pLDDT: mean 85.2, std 12.52, range [40.5, 97.5]

Solvent-accessible surface area (backbone atoms only — not comparable to full-atom values): 11052 Å² total; per-residue (Å²): 134,83,83,86,78,82,90,77,93,74,55,77,69,53,51,54,51,45,52,51,52,14,56,73,71,74,37,55,60,68,57,39,50,54,50,48,53,51,45,35,69,72,67,68,59,60,90,88,53,90,81,78,52,70,68,56,56,51,51,54,49,52,56,51,50,53,51,51,52,52,51,50,54,48,46,40,66,72,45,49,49,56,47,52,53,49,50,53,52,49,52,52,49,51,52,53,56,58,68,72,44,83,48,71,66,58,51,51,52,50,51,51,52,49,50,53,50,52,52,50,50,55,52,50,50,55,50,50,55,55,50,50,54,54,48,54,52,50,51,52,53,51,52,50,53,51,53,53,51,52,52,50,51,54,51,50,53,56,49,51,55,48,52,52,53,53,54,72,50,42,93,77,56,87,84,81,78,57,70,67,54,56,52,48,48,55,56,63,72,75,110

Secondary structure (DSSP, 8-state):
-----------HHHHHHHHHHHHHTT--HHHHHHHHHHHHHHH---TTS----HHHHHHHHHHHHHHHHHHHHHHIIIIIHHHHHHHHHHHHHHHHHHHSSPPHHHHHHHHHHHHHHHHHHHHHHHHHHHHHHHHHHHHHHHHHHHHHHHHHHHHHHHHHHHHHHHHHGGGG-SSS--HHHHHHHHHHHH-

InterPro domains:
  IPR048012 Mobilization protein BfmA-like, N-terminal domain [NF041200] (9-86)

Organism: NCBI:txid2992112